Protein AF-0000000068126948 (afdb_homodimer)

pLDDT: mean 76.04, std 23.26, range [26.02, 97.25]

Foldseek 3Di:
DQDPVPPPPDPLFAKKWWWWFDDDVHNDTDTQWMKGFADPVDRNDQKGFKMFIDGDPPPPPPPPPPPPPPPPPPPCPPDPPPCPVCPVQQQWKKKFWFPAADPVDDPVVRHGDDMDTDDPPDRDIGGDPDMDGNDDDDPDDFATKMFIDGSRHTGTITGMDRRD/DQDPVPPPPDPLFAKKWWWWFDDDVPNDTDTQWMKGFADPVDRNDQKGFKMFIDGDPPPPPPPPPPPPPPPPPPPCPPDPPPPPVCPVQQQWKKKFWFPAADPVDDPVVRHGDDMDTDDPPDRDIGGDPDMDGNDDDDPDDFATKMFIDGSRHTGTITGMDRRD

Sequence (328 aa):
MCGPETPSSTPRIGARVDFFSSPSSSRDRHLLGNLLFLNPSTPNSQEATHFSFISPSTSPSTSTTPSTLFGRASMVGGGDSRDASNSELDDRVIVFIHQIGDMTKSVRECGLLTQFTLNEKACQMCALNENLSISVGQDGIIGRRVSMMRGGVVLGDGIVGYNCMCGPETPSSTPRIGARVDFFSSPSSSRDRHLLGNLLFLNPSTPNSQEATHFSFISPSTSPSTSTTPSTLFGRASMVGGGDSRDASNSELDDRVIVFIHQIGDMTKSVRECGLLTQFTLNEKACQMCALNENLSISVGQDGIIGRRVSMMRGGVVLGDGIVGYNC

Secondary structure (DSSP, 8-state):
---TTS-TTS---SEEEEEEE---SSS---EEEEEEEE-SS-TT-SEEEEEEEE--------------------------------------EEEEE-S---TTS-GGGG--SEEEEE-TT--S-EEEEEEEE-S--SSB-S--EEEEEETTEEEEEEE-EE--/---TTS-TTS---SEEEEEEE---SSS---EEEEEEEE-SSSTT-SEEEEEEEE--------------------------------------EEEEE-S---TTS-GGGG--SEEEEE-TT--S-EEEEEEEE-S--SSB-S--EEEEEETTEEEEEEE-EE--

Solvent-accessible surface area (backbone atoms only — not comparable to full-atom values): 18340 Å² total; per-residue (Å²): 79,60,42,76,78,55,58,88,79,55,74,61,50,38,31,29,28,55,26,28,33,48,74,50,98,47,87,68,50,46,78,61,26,34,40,37,32,27,19,90,91,45,56,86,48,53,42,22,44,30,35,34,64,46,64,58,80,61,70,78,70,74,74,73,67,80,73,76,75,72,76,74,76,74,74,69,80,69,74,78,72,71,83,65,75,70,70,67,63,57,80,52,35,35,36,36,36,26,55,32,28,63,79,88,49,55,76,84,72,30,50,77,66,50,70,51,77,48,60,85,84,47,86,51,79,38,77,48,94,58,73,40,40,60,32,37,18,67,76,24,36,17,8,19,24,34,36,34,29,41,70,87,40,70,54,22,34,30,47,24,21,44,25,88,77,57,43,78,79,54,60,85,79,53,74,59,52,38,30,30,28,54,26,29,34,48,74,49,98,48,88,67,50,46,78,60,27,34,40,37,32,26,21,92,90,46,57,87,46,54,43,20,44,29,36,35,62,47,65,58,79,62,68,78,69,76,72,76,68,81,74,75,75,72,76,75,76,74,77,70,80,70,73,79,72,72,82,66,77,68,70,67,65,58,80,51,36,35,36,38,36,26,54,32,27,63,80,88,47,54,77,84,74,29,50,76,66,50,72,50,77,48,59,86,83,48,87,49,80,39,78,49,94,62,72,41,40,58,32,38,17,67,77,25,36,19,7,19,24,34,36,35,29,41,70,87,40,71,54,21,36,31,47,23,22,44,25,89

Radius of gyration: 24.98 Å; Cα contacts (8 Å, |Δi|>4): 729; chains: 2; bounding box: 42×93×64 Å

Nearest PDB structures (foldseek):
  6t5z-assembly3_C  TM=3.994E-01  e=7.231E+00  Photorhabdus laumondii subsp. laumondii TTO1
  7w65-assembly1_F  TM=3.475E-01  e=4.866E+00  Vibrio cholerae
  4xbm-assembly1_A  TM=3.242E-01  e=8.098E+00  Homo sapiens
  6t5z-assembly3_C  TM=3.992E-01  e=7.750E+00  Photorhabdus laumondii subsp. laumondii TTO1
  4xbm-assembly1_A  TM=3.242E-01  e=6.923E+00  Homo sapiens

Organism: Neurospora crassa (strain ATCC 24698 / 74-OR23-1A / CBS 708.71 / DSM 1257 / FGSC 987) (NCBI:txid367110)

Structure (mmCIF, N/CA/C/O backbone):
data_AF-0000000068126948-model_v1
#
loop_
_entity.id
_entity.type
_entity.pdbx_description
1 polymer 'Uncharacterized protein'
#
loop_
_atom_site.group_PDB
_atom_site.id
_atom_site.type_symbol
_atom_site.label_atom_id
_atom_site.label_alt_id
_atom_site.label_comp_id
_atom_site.label_asym_id
_atom_site.label_entity_id
_atom_site.label_seq_id
_atom_site.pdbx_PDB_ins_code
_atom_site.Cartn_x
_atom_site.Cartn_y
_atom_site.Cartn_z
_atom_site.occupancy
_atom_site.B_iso_or_equiv
_atom_site.auth_seq_id
_atom_site.auth_comp_id
_atom_site.auth_asym_id
_atom_site.auth_atom_id
_atom_site.pdbx_PDB_model_num
ATOM 1 N N . MET A 1 1 ? -0.119 1.943 -5.758 1 43.91 1 MET A N 1
ATOM 2 C CA . MET A 1 1 ? 0.896 2.789 -5.141 1 43.91 1 MET A CA 1
ATOM 3 C C . MET A 1 1 ? 1.943 3.221 -6.16 1 43.91 1 MET A C 1
ATOM 5 O O . MET A 1 1 ? 2.318 4.395 -6.215 1 43.91 1 MET A O 1
ATOM 9 N N . CYS A 1 2 ? 2.826 2.217 -6.516 1 52.97 2 CYS A N 1
ATOM 10 C CA . CYS A 1 2 ? 3.883 2.602 -7.445 1 52.97 2 CYS A CA 1
ATOM 11 C C . CYS A 1 2 ? 3.34 2.736 -8.859 1 52.97 2 CYS A C 1
ATOM 13 O O . CYS A 1 2 ? 2.971 1.742 -9.484 1 52.97 2 CYS A O 1
ATOM 15 N N . GLY A 1 3 ? 2.48 3.611 -8.93 1 48.5 3 GLY A N 1
ATOM 16 C CA . GLY A 1 3 ? 1.927 3.783 -10.266 1 48.5 3 GLY A CA 1
ATOM 17 C C . GLY A 1 3 ? 2.861 4.516 -11.211 1 48.5 3 GLY A C 1
ATOM 18 O O . GLY A 1 3 ? 3.83 5.141 -10.773 1 48.5 3 GLY A O 1
ATOM 19 N N . PRO A 1 4 ? 2.902 4.07 -12.344 1 47.41 4 PRO A N 1
ATOM 20 C CA . PRO A 1 4 ? 3.715 4.68 -13.406 1 47.41 4 PRO A CA 1
ATOM 21 C C . PRO A 1 4 ? 3.695 6.207 -13.359 1 47.41 4 PRO A C 1
ATOM 23 O O . PRO A 1 4 ? 4.527 6.859 -13.992 1 47.41 4 PRO A O 1
ATOM 26 N N . GLU A 1 5 ? 2.693 6.594 -12.664 1 51 5 GLU A N 1
ATOM 27 C CA . GLU A 1 5 ? 2.598 8.047 -12.75 1 51 5 GLU A CA 1
ATOM 28 C C . GLU A 1 5 ? 3.637 8.719 -11.859 1 51 5 GLU A C 1
ATOM 30 O O . GLU A 1 5 ? 3.699 9.953 -11.789 1 51 5 GLU A O 1
ATOM 35 N N . THR A 1 6 ? 4.301 7.93 -11.133 1 52.66 6 THR A N 1
ATOM 36 C CA . THR A 1 6 ? 5.336 8.57 -10.336 1 52.66 6 THR A CA 1
ATOM 37 C C . THR A 1 6 ? 6.508 9 -11.211 1 52.66 6 THR A C 1
ATOM 39 O O . THR A 1 6 ? 7.121 8.172 -11.891 1 52.66 6 THR A O 1
ATOM 42 N N . PRO A 1 7 ? 6.621 10.297 -11.312 1 51.09 7 PRO A N 1
ATOM 43 C CA . PRO A 1 7 ? 7.758 10.742 -12.117 1 51.09 7 PRO A CA 1
ATOM 44 C C . PRO A 1 7 ? 9.055 10.008 -11.781 1 51.09 7 PRO A C 1
ATOM 46 O O . PRO A 1 7 ? 9.258 9.617 -10.625 1 51.09 7 PRO A O 1
ATOM 49 N N . SER A 1 8 ? 9.742 9.516 -12.758 1 52.53 8 SER A N 1
ATOM 50 C CA . SER A 1 8 ? 11.039 8.844 -12.688 1 52.53 8 SER A CA 1
ATOM 51 C C . SER A 1 8 ? 11.984 9.562 -11.734 1 52.53 8 SER A C 1
ATOM 53 O O . SER A 1 8 ? 12.875 8.945 -11.148 1 52.53 8 SER A O 1
ATOM 55 N N . SER A 1 9 ? 11.672 10.82 -11.469 1 53.03 9 SER A N 1
ATOM 56 C CA . SER A 1 9 ? 12.656 11.594 -10.711 1 53.03 9 SER A CA 1
ATOM 57 C C . SER A 1 9 ? 12.453 11.43 -9.211 1 53.03 9 SER A C 1
ATOM 59 O O . SER A 1 9 ? 13.297 11.859 -8.414 1 53.03 9 SER A O 1
ATOM 61 N N . THR A 1 10 ? 11.391 10.875 -8.891 1 57.22 10 THR A N 1
ATOM 62 C CA . THR A 1 10 ? 11.172 10.781 -7.453 1 57.22 10 THR A CA 1
ATOM 63 C C . THR A 1 10 ? 11.938 9.594 -6.863 1 57.22 10 THR A C 1
ATOM 65 O O . THR A 1 10 ? 11.914 8.492 -7.418 1 57.22 10 THR A O 1
ATOM 68 N N . PRO A 1 11 ? 12.781 9.992 -5.863 1 63.16 11 PRO A N 1
ATOM 69 C CA . PRO A 1 11 ? 13.523 8.891 -5.246 1 63.16 11 PRO A CA 1
ATOM 70 C C . PRO A 1 11 ? 12.617 7.73 -4.824 1 63.16 11 PRO A C 1
ATOM 72 O O . PRO A 1 11 ? 11.516 7.957 -4.32 1 63.16 11 PRO A O 1
ATOM 75 N N . ARG A 1 12 ? 12.875 6.645 -5.227 1 77.69 12 ARG A N 1
ATOM 76 C CA . ARG A 1 12 ? 12.125 5.43 -4.926 1 77.69 12 ARG A CA 1
ATOM 77 C C . ARG A 1 12 ? 12.555 4.836 -3.59 1 77.69 12 ARG A C 1
ATOM 79 O O . ARG A 1 12 ? 12.891 3.65 -3.51 1 77.69 12 ARG A O 1
ATOM 86 N N . ILE A 1 13 ? 12.789 5.84 -2.535 1 85.44 13 ILE A N 1
ATOM 87 C CA . ILE A 1 13 ? 13.125 5.441 -1.174 1 85.44 13 ILE A CA 1
ATOM 88 C C . ILE A 1 13 ? 12.047 5.93 -0.209 1 85.44 13 ILE A C 1
ATOM 90 O O . ILE A 1 13 ? 11.367 6.918 -0.481 1 85.44 13 ILE A O 1
ATOM 94 N N . GLY A 1 14 ? 11.891 5.133 0.906 1 93.19 14 GLY A N 1
ATOM 95 C CA . GLY A 1 14 ? 10.93 5.551 1.92 1 93.19 14 GLY A CA 1
ATOM 96 C C . GLY A 1 14 ? 9.531 5.035 1.665 1 93.19 14 GLY A C 1
ATOM 97 O O . GLY A 1 14 ? 9.352 3.99 1.034 1 93.19 14 GLY A O 1
ATOM 98 N N . ALA A 1 15 ? 8.594 5.641 2.232 1 94.31 15 ALA A N 1
ATOM 99 C CA . ALA A 1 15 ? 7.188 5.277 2.1 1 94.31 15 ALA A CA 1
ATOM 100 C C . ALA A 1 15 ? 6.391 6.402 1.445 1 94.31 15 ALA A C 1
ATOM 102 O O . ALA A 1 15 ? 6.836 7.551 1.419 1 94.31 15 ALA A O 1
ATOM 103 N N . ARG A 1 16 ? 5.289 6.012 0.865 1 93.25 16 ARG A N 1
ATOM 104 C CA . ARG A 1 16 ? 4.469 6.969 0.129 1 93.25 16 ARG A CA 1
ATOM 105 C C . ARG A 1 16 ? 2.984 6.695 0.339 1 93.25 16 ARG A C 1
ATOM 107 O O . ARG A 1 16 ? 2.576 5.543 0.499 1 93.25 16 ARG A O 1
ATOM 114 N N . VAL A 1 17 ? 2.262 7.789 0.367 1 93.19 17 VAL A N 1
ATOM 115 C CA . VAL A 1 17 ? 0.808 7.68 0.31 1 93.19 17 VAL A CA 1
ATOM 116 C C . VAL A 1 17 ? 0.253 8.68 -0.7 1 93.19 17 VAL A C 1
ATOM 118 O O . VAL A 1 17 ? 0.676 9.844 -0.732 1 93.19 17 VAL A O 1
ATOM 121 N N . ASP A 1 18 ? -0.604 8.195 -1.584 1 91.19 18 ASP A N 1
ATOM 122 C CA . ASP A 1 18 ? -1.409 9.039 -2.457 1 91.19 18 ASP A CA 1
ATOM 123 C C . ASP A 1 18 ? -2.773 9.336 -1.836 1 91.19 18 ASP A C 1
ATOM 125 O O . ASP A 1 18 ? -3.504 8.406 -1.471 1 91.19 18 ASP A O 1
ATOM 129 N N . PHE A 1 19 ? -3.043 10.609 -1.771 1 90.94 19 PHE A N 1
ATOM 130 C CA . PHE A 1 19 ? -4.332 11.008 -1.213 1 90.94 19 PHE A CA 1
ATOM 131 C C . PHE A 1 19 ? -5.367 11.18 -2.316 1 90.94 19 PHE A C 1
ATOM 133 O O . PHE A 1 19 ? -5.137 11.898 -3.289 1 90.94 19 PHE A O 1
ATOM 140 N N . PHE A 1 20 ? -6.434 10.508 -2.014 1 89.69 20 PHE A N 1
ATOM 141 C CA . PHE A 1 20 ? -7.574 10.727 -2.896 1 89.69 20 PHE A CA 1
ATOM 142 C C . PHE A 1 20 ? -8.727 11.383 -2.143 1 89.69 20 PHE A C 1
ATOM 144 O O . PHE A 1 20 ? -8.953 11.086 -0.968 1 89.69 20 PHE A O 1
ATOM 151 N N . SER A 1 21 ? -9.422 12.219 -2.891 1 89.81 21 SER A N 1
ATOM 152 C CA . SER A 1 21 ? -10.508 12.992 -2.285 1 89.81 21 SER A CA 1
ATOM 153 C C . SER A 1 21 ? -11.602 12.078 -1.746 1 89.81 21 SER A C 1
ATOM 155 O O . SER A 1 21 ? -11.812 10.977 -2.266 1 89.81 21 SER A O 1
ATOM 157 N N . SER A 1 22 ? -12.195 12.539 -0.675 1 82.81 22 SER A N 1
ATOM 158 C CA . SER A 1 22 ? -13.367 11.836 -0.155 1 82.81 22 SER A CA 1
ATOM 159 C C . SER A 1 22 ? -14.5 11.812 -1.176 1 82.81 22 SER A C 1
ATOM 161 O O . SER A 1 22 ? -14.648 12.75 -1.961 1 82.81 22 SER A O 1
ATOM 163 N N . PRO A 1 23 ? -15.023 10.57 -1.225 1 71.12 23 PRO A N 1
ATOM 164 C CA . PRO A 1 23 ? -16.109 10.508 -2.205 1 71.12 23 PRO A CA 1
ATOM 165 C C . PRO A 1 23 ? -17.172 11.586 -1.981 1 71.12 23 PRO A C 1
ATOM 167 O O . PRO A 1 23 ? -17.516 11.891 -0.837 1 71.12 23 PRO A O 1
ATOM 170 N N . SER A 1 24 ? -17.125 12.617 -2.838 1 63.75 24 SER A N 1
ATOM 171 C CA . SER A 1 24 ? -18.25 13.555 -2.885 1 63.75 24 SER A CA 1
ATOM 172 C C . SER A 1 24 ? -19.406 13 -3.693 1 63.75 24 SER A C 1
ATOM 174 O O . SER A 1 24 ? -19.375 11.836 -4.109 1 63.75 24 SER A O 1
ATOM 176 N N . SER A 1 25 ? -20.422 13.828 -3.855 1 55.75 25 SER A N 1
ATOM 177 C CA . SER A 1 25 ? -21.578 13.477 -4.664 1 55.75 25 SER A CA 1
ATOM 178 C C . SER A 1 25 ? -21.172 12.75 -5.938 1 55.75 25 SER A C 1
ATOM 180 O O . SER A 1 25 ? -21.922 11.93 -6.469 1 55.75 25 SER A O 1
ATOM 182 N N . SER A 1 26 ? -20 13.102 -6.391 1 53 26 SER A N 1
ATOM 183 C CA . SER A 1 26 ? -19.562 12.383 -7.582 1 53 26 SER A CA 1
ATOM 184 C C . SER A 1 26 ? -18.688 11.188 -7.219 1 53 26 SER A C 1
ATOM 186 O O . SER A 1 26 ? -17.969 11.227 -6.227 1 53 26 SER A O 1
ATOM 188 N N . ARG A 1 27 ? -19 10.117 -7.695 1 59.53 27 ARG A N 1
ATOM 189 C CA . ARG A 1 27 ? -18.438 8.797 -7.461 1 59.53 27 ARG A CA 1
ATOM 190 C C . ARG A 1 27 ? -16.938 8.797 -7.738 1 59.53 27 ARG A C 1
ATOM 192 O O . ARG A 1 27 ? -16.219 7.863 -7.352 1 59.53 27 ARG A O 1
ATOM 199 N N . ASP A 1 28 ? -16.469 10.062 -8.258 1 72.12 28 ASP A N 1
ATOM 200 C CA . ASP A 1 28 ? -15.102 9.969 -8.75 1 72.12 28 ASP A CA 1
ATOM 201 C C . ASP A 1 28 ? -14.117 10.609 -7.77 1 72.12 28 ASP A C 1
ATOM 203 O O . ASP A 1 28 ? -14.258 11.789 -7.426 1 72.12 28 ASP A O 1
ATOM 207 N N . ARG A 1 29 ? -13.258 9.836 -7.199 1 80.38 29 ARG A N 1
ATOM 208 C CA . ARG A 1 29 ? -12.172 10.336 -6.363 1 80.38 29 ARG A CA 1
ATOM 209 C C . ARG A 1 29 ? -11.016 10.852 -7.215 1 80.38 29 ARG A C 1
ATOM 211 O O . ARG A 1 29 ? -10.719 10.297 -8.273 1 80.38 29 ARG A O 1
ATOM 218 N N . HIS A 1 30 ? -10.555 12.039 -6.855 1 84.06 30 HIS A N 1
ATOM 219 C CA . HIS A 1 30 ? -9.398 12.562 -7.57 1 84.06 30 HIS A CA 1
ATOM 220 C C . HIS A 1 30 ? -8.188 12.672 -6.656 1 84.06 30 HIS A C 1
ATOM 222 O O . HIS A 1 30 ? -8.328 12.727 -5.434 1 84.06 30 HIS A O 1
ATOM 228 N N . LEU A 1 31 ? -6.996 12.656 -7.281 1 87.69 31 LEU A N 1
ATOM 229 C CA . LEU A 1 31 ? -5.738 12.742 -6.551 1 87.69 31 LEU A CA 1
ATOM 230 C C . LEU A 1 31 ? -5.551 14.141 -5.961 1 87.69 31 LEU A C 1
ATOM 232 O O . LEU A 1 31 ? -5.637 15.141 -6.68 1 87.69 31 LEU A O 1
ATOM 236 N N . LEU A 1 32 ? -5.266 14.188 -4.699 1 88.81 32 LEU A N 1
ATOM 237 C CA . LEU A 1 32 ? -5.055 15.461 -4.008 1 88.81 32 LEU A CA 1
ATOM 238 C C . LEU A 1 32 ? -3.566 15.766 -3.875 1 88.81 32 LEU A C 1
ATOM 240 O O . LEU A 1 32 ? -3.178 16.922 -3.738 1 88.81 32 LEU A O 1
ATOM 244 N N . GLY A 1 33 ? -2.748 14.773 -3.879 1 88.69 33 GLY A N 1
ATOM 245 C CA . GLY A 1 33 ? -1.31 14.852 -3.682 1 88.69 33 GLY A CA 1
ATOM 246 C C . GLY A 1 33 ? -0.732 13.609 -3.027 1 88.69 33 GLY A C 1
ATOM 247 O O . GLY A 1 33 ? -1.439 12.617 -2.828 1 88.69 33 GLY A O 1
ATOM 248 N N . ASN A 1 34 ? 0.53 13.719 -2.836 1 90 34 ASN A N 1
ATOM 249 C CA . ASN A 1 34 ? 1.153 12.57 -2.184 1 90 34 ASN A CA 1
ATOM 250 C C . ASN A 1 34 ? 2.088 13.008 -1.058 1 90 34 ASN A C 1
ATOM 252 O O . ASN A 1 34 ? 2.619 14.117 -1.083 1 90 34 ASN A O 1
ATOM 256 N N . LEU A 1 35 ? 2.166 12.195 -0.126 1 92.12 35 LEU A N 1
ATOM 257 C CA . LEU A 1 35 ? 3.078 12.367 0.999 1 92.12 35 LEU A CA 1
ATOM 258 C C . LEU A 1 35 ? 4.203 11.336 0.949 1 92.12 35 LEU A C 1
ATOM 260 O O . LEU A 1 35 ? 3.951 10.148 0.772 1 92.12 35 LEU A O 1
ATOM 264 N N . LEU A 1 36 ? 5.395 11.844 1.069 1 92.94 36 LEU A N 1
ATOM 265 C CA . LEU A 1 36 ? 6.566 10.984 1.144 1 92.94 36 LEU A CA 1
ATOM 266 C C . LEU A 1 36 ? 7.145 10.969 2.555 1 92.94 36 LEU A C 1
ATOM 268 O O . LEU A 1 36 ? 7.289 12.023 3.182 1 92.94 36 LEU A O 1
ATOM 272 N N . PHE A 1 37 ? 7.352 9.789 3.082 1 95 37 PHE A N 1
ATOM 273 C CA . PHE A 1 37 ? 8.07 9.594 4.336 1 95 37 PHE A CA 1
ATOM 274 C C . PHE A 1 37 ? 9.492 9.102 4.078 1 95 37 PHE A C 1
ATOM 276 O O . PHE A 1 37 ? 9.688 8.094 3.4 1 95 37 PHE A O 1
ATOM 283 N N . LEU A 1 38 ? 10.43 9.797 4.656 1 94.38 38 LEU A N 1
ATOM 284 C CA . LEU A 1 38 ? 11.812 9.469 4.328 1 94.38 38 LEU A CA 1
ATOM 285 C C . LEU A 1 38 ? 12.734 9.797 5.488 1 94.38 38 LEU A C 1
ATOM 287 O O . LEU A 1 38 ? 12.336 10.477 6.441 1 94.38 38 LEU A O 1
ATOM 291 N N . ASN A 1 39 ? 13.906 9.234 5.371 1 95.38 39 ASN A N 1
ATOM 292 C CA . ASN A 1 39 ? 15.055 9.602 6.191 1 95.38 39 ASN A CA 1
ATOM 293 C C . ASN A 1 39 ? 16.172 10.219 5.355 1 95.38 39 ASN A C 1
ATOM 295 O O . ASN A 1 39 ? 16.969 9.508 4.762 1 95.38 39 ASN A O 1
ATOM 299 N N . PRO A 1 40 ? 16.25 11.531 5.355 1 92.38 40 PRO A N 1
ATOM 300 C CA . PRO A 1 40 ? 17.219 12.18 4.461 1 92.38 40 PRO A CA 1
ATOM 301 C C . PRO A 1 40 ? 18.672 11.844 4.816 1 92.38 40 PRO A C 1
ATOM 303 O O . PRO A 1 40 ? 19.547 11.852 3.945 1 92.38 40 PRO A O 1
ATOM 306 N N . SER A 1 41 ? 18.953 11.578 6.039 1 94.5 41 SER A N 1
ATOM 307 C CA . SER A 1 41 ? 20.312 11.297 6.473 1 94.5 41 SER A CA 1
ATOM 308 C C . SER A 1 41 ? 20.719 9.867 6.125 1 94.5 41 SER A C 1
ATOM 310 O O . SER A 1 41 ? 21.891 9.594 5.852 1 94.5 41 SER A O 1
ATOM 312 N N . THR A 1 42 ? 19.797 8.914 6.16 1 93.69 42 THR A N 1
ATOM 313 C CA . THR A 1 42 ? 20.031 7.508 5.844 1 93.69 42 THR A CA 1
ATOM 314 C C . THR A 1 42 ? 18.922 6.969 4.941 1 93.69 42 THR A C 1
ATOM 316 O O . THR A 1 42 ? 18 6.289 5.41 1 93.69 42 THR A O 1
ATOM 319 N N . PRO A 1 43 ? 19.016 7.172 3.67 1 88.06 43 PRO A N 1
ATOM 320 C CA . PRO A 1 43 ? 17.922 6.902 2.732 1 88.06 43 PRO A CA 1
ATOM 321 C C . PRO A 1 43 ? 17.469 5.441 2.76 1 88.06 43 PRO A C 1
ATOM 323 O O . PRO A 1 43 ? 16.297 5.152 2.523 1 88.06 43 PRO A O 1
ATOM 326 N N . ASN A 1 44 ? 18.25 4.496 3.121 1 88 44 ASN A N 1
ATOM 327 C CA . ASN A 1 44 ? 17.891 3.082 3.094 1 88 44 ASN A CA 1
ATOM 328 C C . ASN A 1 44 ? 17.406 2.602 4.461 1 88 44 ASN A C 1
ATOM 330 O O . ASN A 1 44 ? 17.125 1.415 4.645 1 88 44 ASN A O 1
ATOM 334 N N . SER A 1 45 ? 17.266 3.561 5.328 1 91.38 45 SER A N 1
ATOM 335 C CA . SER A 1 45 ? 16.812 3.229 6.672 1 91.38 45 SER A CA 1
ATOM 336 C C . SER A 1 45 ? 15.352 2.787 6.664 1 91.38 45 SER A C 1
ATOM 338 O O . SER A 1 45 ? 14.547 3.285 5.867 1 91.38 45 SER A O 1
ATOM 340 N N . GLN A 1 46 ? 14.992 1.908 7.609 1 92.75 46 GLN A N 1
ATOM 341 C CA . GLN A 1 46 ? 13.602 1.482 7.793 1 92.75 46 GLN A CA 1
ATOM 342 C C . GLN A 1 46 ? 12.859 2.428 8.727 1 92.75 46 GLN A C 1
ATOM 344 O O . GLN A 1 46 ? 11.797 2.082 9.25 1 92.75 46 GLN A O 1
ATOM 349 N N . GLU A 1 47 ? 13.461 3.543 8.898 1 95.25 47 GLU A N 1
ATOM 350 C CA . GLU A 1 47 ? 12.836 4.574 9.719 1 95.25 47 GLU A CA 1
ATOM 351 C C . GLU A 1 47 ? 12.703 5.883 8.945 1 95.25 47 GLU A C 1
ATOM 353 O O . GLU A 1 47 ? 13.648 6.332 8.297 1 95.25 47 GLU A O 1
ATOM 358 N N . ALA A 1 48 ? 11.578 6.441 8.992 1 96.44 48 ALA A N 1
ATOM 359 C CA . ALA A 1 48 ? 11.367 7.773 8.422 1 96.44 48 ALA A CA 1
ATOM 360 C C . ALA A 1 48 ? 11.43 8.844 9.508 1 96.44 48 ALA A C 1
ATOM 362 O O . ALA A 1 48 ? 10.773 8.734 10.539 1 96.44 48 ALA A O 1
ATOM 363 N N . THR A 1 49 ? 12.172 9.883 9.281 1 97.19 49 THR A N 1
ATOM 364 C CA . THR A 1 49 ? 12.297 10.977 10.227 1 97.19 49 THR A CA 1
ATOM 365 C C . THR A 1 49 ? 11.641 12.242 9.68 1 97.19 49 THR A C 1
ATOM 367 O O . THR A 1 49 ? 11.414 13.203 10.422 1 97.19 49 THR A O 1
ATOM 370 N N . HIS A 1 50 ? 11.398 12.258 8.367 1 95.69 50 HIS A N 1
ATOM 371 C CA . HIS A 1 50 ? 10.852 13.445 7.703 1 95.69 50 HIS A CA 1
ATOM 372 C C . HIS A 1 50 ? 9.727 13.07 6.75 1 95.69 50 HIS A C 1
ATOM 374 O O . HIS A 1 50 ? 9.547 11.898 6.422 1 95.69 50 HIS A O 1
ATOM 380 N N . PHE A 1 51 ? 8.945 14.086 6.383 1 94.44 51 PHE A N 1
ATOM 381 C CA . PHE A 1 51 ? 7.938 13.93 5.336 1 94.44 51 PHE A CA 1
ATOM 382 C C . PHE A 1 51 ? 7.949 15.125 4.395 1 94.44 51 PHE A C 1
ATOM 384 O O . PHE A 1 51 ? 8.461 16.188 4.742 1 94.44 51 PHE A O 1
ATOM 391 N N . SER A 1 52 ? 7.5 14.891 3.16 1 91.88 52 SER A N 1
ATOM 392 C CA . SER A 1 52 ? 7.297 15.93 2.156 1 91.88 52 SER A CA 1
ATOM 393 C C . SER A 1 52 ? 5.984 15.734 1.407 1 91.88 52 SER A C 1
ATOM 395 O O . SER A 1 52 ? 5.598 14.594 1.119 1 91.88 52 SER A O 1
ATOM 397 N N . PHE A 1 53 ? 5.371 16.781 1.149 1 91.62 53 PHE A N 1
ATOM 398 C CA . PHE A 1 53 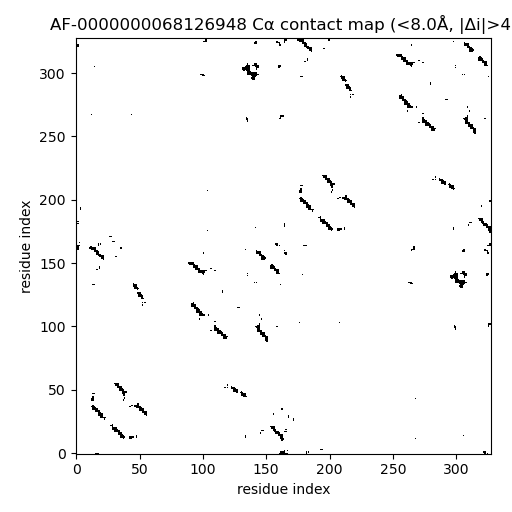? 4.113 16.75 0.409 1 91.62 53 PHE A CA 1
ATOM 399 C C . PHE A 1 53 ? 4.301 17.297 -1.001 1 91.62 53 PHE A C 1
ATOM 401 O O . PHE A 1 53 ? 4.918 18.344 -1.188 1 91.62 53 PHE A O 1
ATOM 408 N N . ILE A 1 54 ? 3.811 16.547 -1.921 1 85.44 54 ILE A N 1
ATOM 409 C CA . ILE A 1 54 ? 3.857 16.953 -3.318 1 85.44 54 ILE A CA 1
ATOM 410 C C . ILE A 1 54 ? 2.438 17.141 -3.85 1 85.44 54 ILE A C 1
ATOM 412 O O . ILE A 1 54 ? 1.682 16.172 -3.969 1 85.44 54 ILE A O 1
ATOM 416 N N . SER A 1 55 ? 2.064 18.375 -4.133 1 83.56 55 SER A N 1
ATOM 417 C CA . SER A 1 55 ? 0.76 18.672 -4.715 1 83.56 55 SER A CA 1
ATOM 418 C C . SER A 1 55 ? 0.72 18.312 -6.195 1 83.56 55 SER A C 1
ATOM 420 O O . SER A 1 55 ? 1.744 18.359 -6.883 1 83.56 55 SER A O 1
ATOM 422 N N . PRO A 1 56 ? -0.494 17.859 -6.578 1 76.25 56 PRO A N 1
ATOM 423 C CA . PRO A 1 56 ? -0.58 17.547 -8.008 1 76.25 56 PRO A CA 1
ATOM 424 C C . PRO A 1 56 ? -0.225 18.75 -8.883 1 76.25 56 PRO A C 1
ATOM 426 O O . PRO A 1 56 ? -0.434 19.906 -8.484 1 76.25 56 PRO A O 1
ATOM 429 N N . SER A 1 57 ? 0.856 18.625 -9.711 1 61.81 57 SER A N 1
ATOM 430 C CA . SER A 1 57 ? 1.241 19.75 -10.57 1 61.81 57 SER A CA 1
ATOM 431 C C . SER A 1 57 ? 0.017 20.469 -11.125 1 61.81 57 SER A C 1
ATOM 433 O O . SER A 1 57 ? -0.849 19.844 -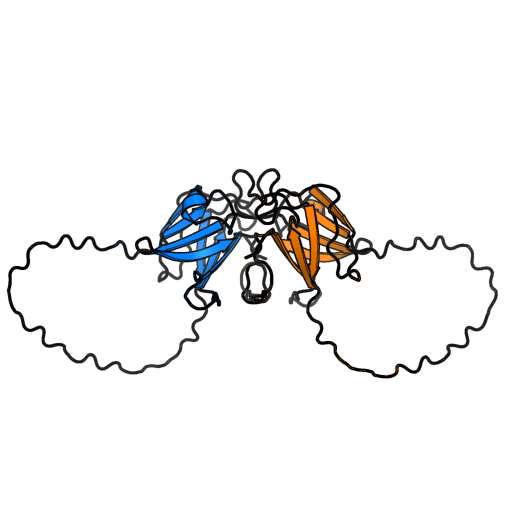11.742 1 61.81 57 SER A O 1
ATOM 435 N N . THR A 1 58 ? -0.644 21.203 -10.367 1 51 58 THR A N 1
ATOM 436 C CA . THR A 1 58 ? -1.477 22.141 -11.117 1 51 58 THR A CA 1
ATOM 437 C C . THR A 1 58 ? -0.671 22.812 -12.227 1 51 58 THR A C 1
ATOM 439 O O . THR A 1 58 ? 0.425 23.312 -11.984 1 51 58 THR A O 1
ATOM 442 N N . SER A 1 59 ? -0.756 22.328 -13.422 1 44.28 59 SER A N 1
ATOM 443 C CA . SER A 1 59 ? -0.237 23.219 -14.445 1 44.28 59 SER A CA 1
ATOM 444 C C . SER A 1 59 ? -0.35 24.672 -14.008 1 44.28 59 SER A C 1
ATOM 446 O O . SER A 1 59 ? -1.388 25.094 -13.492 1 44.28 59 SER A O 1
ATOM 448 N N . PRO A 1 60 ? 0.828 25.234 -13.766 1 42.09 60 PRO A N 1
ATOM 449 C CA . PRO A 1 60 ? 0.66 26.688 -13.594 1 42.09 60 PRO A CA 1
ATOM 450 C C . PRO A 1 60 ? -0.391 27.266 -14.539 1 42.09 60 PRO A C 1
ATOM 452 O O . PRO A 1 60 ? -0.232 27.219 -15.758 1 42.09 60 PRO A O 1
ATOM 455 N N . SER A 1 61 ? -1.601 27 -14.352 1 37.66 61 SER A N 1
ATOM 456 C CA . SER A 1 61 ? -2.395 27.891 -15.195 1 37.66 61 SER A CA 1
ATOM 457 C C . SER A 1 61 ? -1.963 29.344 -15.023 1 37.66 61 SER A C 1
ATOM 459 O O . SER A 1 61 ? -1.987 29.875 -13.914 1 37.66 61 SER A O 1
ATOM 461 N N . THR A 1 62 ? -1.038 29.734 -15.812 1 38.94 62 THR A N 1
ATOM 462 C CA . THR A 1 62 ? -0.657 31.125 -16 1 38.94 62 THR A CA 1
ATOM 463 C C . THR A 1 62 ? -1.891 32.031 -16.047 1 38.94 62 THR A C 1
ATOM 465 O O . THR A 1 62 ? -1.887 33.062 -16.719 1 38.94 62 THR A O 1
ATOM 468 N N . SER A 1 63 ? -3.043 31.531 -15.773 1 37.75 63 SER A N 1
ATOM 469 C CA . SER A 1 63 ? -3.967 32.625 -16.078 1 37.75 63 SER A CA 1
ATOM 470 C C . SER A 1 63 ? -3.775 33.812 -15.125 1 37.75 63 SER A C 1
ATOM 472 O O . SER A 1 63 ? -3.986 33.656 -13.922 1 37.75 63 SER A O 1
ATOM 474 N N . THR A 1 64 ? -2.873 34.656 -15.422 1 37.78 64 THR A N 1
ATOM 475 C CA . THR A 1 64 ? -2.686 36.031 -14.93 1 37.78 64 THR A CA 1
ATOM 476 C C . THR A 1 64 ? -4.004 36.781 -14.93 1 37.78 64 THR A C 1
ATOM 478 O O . THR A 1 64 ? -4.383 37.375 -15.945 1 37.78 64 THR A O 1
ATOM 481 N N . THR A 1 65 ? -5.156 36.219 -14.82 1 37.12 65 THR A N 1
ATOM 482 C CA . THR A 1 65 ? -6.133 37.312 -14.898 1 37.12 65 THR A CA 1
ATOM 483 C C . THR A 1 65 ? -5.961 38.281 -13.734 1 37.12 65 THR A C 1
ATOM 485 O O . THR A 1 65 ? -5.852 37.875 -12.578 1 37.12 65 THR A O 1
ATOM 488 N N . PRO A 1 66 ? -5.66 39.594 -14.031 1 34.56 66 PRO A N 1
ATOM 489 C CA . PRO A 1 66 ? -5.57 40.719 -13.086 1 34.56 66 PRO A CA 1
ATOM 490 C C . PRO A 1 66 ? -6.824 40.875 -12.227 1 34.56 66 PRO A C 1
ATOM 492 O O . PRO A 1 66 ? -7.93 41 -12.758 1 34.56 66 PRO A O 1
ATOM 495 N N . SER A 1 67 ? -7.082 40 -11.359 1 34.94 67 SER A N 1
ATOM 496 C CA . SER A 1 67 ? -8.234 40.312 -10.516 1 34.94 67 SER A CA 1
ATOM 497 C C . SER A 1 67 ? -8.125 41.719 -9.945 1 34.94 67 SER A C 1
ATOM 499 O O . SER A 1 67 ? -7.148 42.062 -9.273 1 34.94 67 SER A O 1
ATOM 501 N N . THR A 1 68 ? -8.719 42.688 -10.656 1 32.56 68 THR A N 1
ATOM 502 C CA . THR A 1 68 ? -9.031 44.031 -10.164 1 32.56 68 THR A CA 1
ATOM 503 C C . THR A 1 68 ? -9.664 43.938 -8.781 1 32.56 68 THR A C 1
ATOM 505 O O . THR A 1 68 ? -10.734 43.344 -8.609 1 32.56 68 THR A O 1
ATOM 508 N N . LEU A 1 69 ? -8.844 44 -7.82 1 30.97 69 LEU A N 1
ATOM 509 C CA . LEU A 1 69 ? -9.211 44.25 -6.438 1 30.97 69 LEU A CA 1
ATOM 510 C C . LEU A 1 69 ? -10.148 45.469 -6.352 1 30.97 69 LEU A C 1
ATOM 512 O O . LEU A 1 69 ? -9.734 46.594 -6.594 1 30.97 69 LEU A O 1
ATOM 516 N N . PHE A 1 70 ? -11.398 45.312 -6.848 1 30.39 70 PHE A N 1
ATOM 517 C CA . PHE A 1 70 ? -12.297 46.406 -6.438 1 30.39 70 PHE A CA 1
ATOM 518 C C . PHE A 1 70 ? -12.188 46.656 -4.934 1 30.39 70 PHE A C 1
ATOM 520 O O . PHE A 1 70 ? -12.078 45.688 -4.152 1 30.39 70 PHE A O 1
ATOM 527 N N . GLY A 1 71 ? -11.75 47.781 -4.629 1 29.5 71 GLY A N 1
ATOM 528 C CA . GLY A 1 71 ? -11.672 48.469 -3.357 1 29.5 71 GLY A CA 1
ATOM 529 C C . GLY A 1 71 ? -12.969 48.406 -2.562 1 29.5 71 GLY A C 1
ATOM 530 O O . GLY A 1 71 ? -13.977 49 -2.971 1 29.5 71 GLY A O 1
ATOM 531 N N . ARG A 1 72 ? -13.367 47.25 -2.076 1 26.64 72 ARG A N 1
ATOM 532 C CA . ARG A 1 72 ? -14.469 47.281 -1.12 1 26.64 72 ARG A CA 1
ATOM 533 C C . ARG A 1 72 ? -14.273 48.406 -0.096 1 26.64 72 ARG A C 1
ATOM 535 O O . ARG A 1 72 ? -13.25 48.438 0.599 1 26.64 72 ARG A O 1
ATOM 542 N N . ALA A 1 73 ? -14.883 49.531 -0.342 1 30.7 73 ALA A N 1
ATOM 543 C CA . ALA A 1 73 ? -15.172 50.562 0.637 1 30.7 73 ALA A CA 1
ATOM 544 C C . ALA A 1 73 ? -15.734 49.969 1.922 1 30.7 73 ALA A C 1
ATOM 546 O O . ALA A 1 73 ? -16.812 49.344 1.91 1 30.7 73 ALA A O 1
ATOM 547 N N . SER A 1 74 ? -14.836 49.469 2.799 1 31.83 74 SER A N 1
ATOM 548 C CA . SER A 1 74 ? -15.25 49.156 4.164 1 31.83 74 SER A CA 1
ATOM 549 C C . SER A 1 74 ? -16.031 50.281 4.785 1 31.83 74 SER A C 1
ATOM 551 O O . SER A 1 74 ? -15.516 51.406 4.918 1 31.83 74 SER A O 1
ATOM 553 N N . MET A 1 75 ? -17.281 50.438 4.48 1 28.55 75 MET A N 1
ATOM 554 C CA . MET A 1 75 ? -18.062 51.25 5.414 1 28.55 75 MET A CA 1
ATOM 555 C C . MET A 1 75 ? -17.812 50.812 6.852 1 28.55 75 MET A C 1
ATOM 557 O O . MET A 1 75 ? -17.844 49.625 7.152 1 28.55 75 MET A O 1
ATOM 561 N N . VAL A 1 76 ? -17.172 51.656 7.602 1 29.56 76 VAL A N 1
ATOM 562 C CA . VAL A 1 76 ? -16.719 51.688 8.992 1 29.56 76 VAL A CA 1
ATOM 563 C C . VAL A 1 76 ? -17.922 51.5 9.922 1 29.56 76 VAL A C 1
ATOM 565 O O . VAL A 1 76 ? -17.828 51.75 11.125 1 29.56 76 VAL A O 1
ATOM 568 N N . GLY A 1 77 ? -19.094 50.875 9.586 1 32.91 77 GLY A N 1
ATOM 569 C CA . GLY A 1 77 ? -19.969 51 10.734 1 32.91 77 GLY A CA 1
ATOM 570 C C . GLY A 1 77 ? -19.406 50.375 12 1 32.91 77 GLY A C 1
ATOM 571 O O . GLY A 1 77 ? -18.719 49.344 11.945 1 32.91 77 GLY A O 1
ATOM 572 N N . GLY A 1 78 ? -19.016 51.188 12.984 1 30.88 78 GLY A N 1
ATOM 573 C CA . GLY A 1 78 ? -18.391 51 14.289 1 30.88 78 GLY A CA 1
ATOM 574 C C . GLY A 1 78 ? -19.109 50 15.164 1 30.88 78 GLY A C 1
ATOM 575 O O . GLY A 1 78 ? -18.906 49.969 16.375 1 30.88 78 GLY A O 1
ATOM 576 N N . GLY A 1 79 ? -20.188 49.375 14.711 1 33.91 79 GLY A N 1
ATOM 577 C CA . GLY A 1 79 ? -20.766 48.75 15.906 1 33.91 79 GLY A CA 1
ATOM 578 C C . GLY A 1 79 ? -19.797 47.844 16.625 1 33.91 79 GLY A C 1
ATOM 579 O O . GLY A 1 79 ? -18.859 47.312 16.016 1 33.91 79 GLY A O 1
ATOM 580 N N . ASP A 1 80 ? -19.469 48.031 17.844 1 34.94 80 ASP A N 1
ATOM 581 C CA . ASP A 1 80 ? -18.75 47.25 18.844 1 34.94 80 ASP A CA 1
ATOM 582 C C . ASP A 1 80 ? -19.141 45.781 18.766 1 34.94 80 ASP A C 1
ATOM 584 O O . ASP A 1 80 ? -20.188 45.375 19.281 1 34.94 80 ASP A O 1
ATOM 588 N N . SER A 1 81 ? -19.297 45.188 17.578 1 35.59 81 SER A N 1
ATOM 589 C CA . SER A 1 81 ? -19.625 43.781 17.766 1 35.59 81 SER A CA 1
ATOM 590 C C . SER A 1 81 ? -18.656 43.125 18.734 1 35.59 81 SER A C 1
ATOM 592 O O . SER A 1 81 ? -17.469 43.438 18.75 1 35.59 81 SER A O 1
ATOM 594 N N . ARG A 1 82 ? -19.156 42.594 19.828 1 35.41 82 ARG A N 1
ATOM 595 C CA . ARG A 1 82 ? -18.625 41.688 20.844 1 35.41 82 ARG A CA 1
ATOM 596 C C . ARG A 1 82 ? -17.672 40.656 20.219 1 35.41 82 ARG A C 1
ATOM 598 O O . ARG A 1 82 ? -17.719 40.438 19 1 35.41 82 ARG A O 1
ATOM 605 N N . ASP A 1 83 ? -16.625 40.375 20.984 1 38.75 83 ASP A N 1
ATOM 606 C CA . ASP A 1 83 ? -15.555 39.375 20.906 1 38.75 83 ASP A CA 1
ATOM 607 C C . ASP A 1 83 ? -16.062 38.031 20.375 1 38.75 83 ASP A C 1
ATOM 609 O O . ASP A 1 83 ? -16.656 37.25 21.125 1 38.75 83 ASP A O 1
ATOM 613 N N . ALA A 1 84 ? -16.844 38.031 19.297 1 37.94 84 ALA A N 1
ATOM 614 C CA . ALA A 1 84 ? -16.984 36.656 18.828 1 37.94 84 ALA A CA 1
ATOM 615 C C . ALA A 1 84 ? -15.641 35.906 18.891 1 37.94 84 ALA A C 1
ATOM 617 O O . ALA A 1 84 ? -14.625 36.438 18.406 1 37.94 84 ALA A O 1
ATOM 618 N N . SER A 1 85 ? -15.406 35.188 19.906 1 39.69 85 SER A N 1
ATOM 619 C CA . SER A 1 85 ? -14.375 34.156 19.906 1 39.69 85 SER A CA 1
ATOM 620 C C . SER A 1 85 ? -14.148 33.625 18.5 1 39.69 85 SER A C 1
ATOM 622 O O . SER A 1 85 ? -15.031 32.969 17.922 1 39.69 85 SER A O 1
ATOM 624 N N . ASN A 1 86 ? -13.688 34.406 17.562 1 39.72 86 ASN A N 1
ATOM 625 C CA . ASN A 1 86 ? -13.102 33.812 16.375 1 39.72 86 ASN A CA 1
ATOM 626 C C . ASN A 1 86 ? -12.492 32.438 16.672 1 39.72 86 ASN A C 1
ATOM 628 O O . ASN A 1 86 ? -11.359 32.344 17.141 1 39.72 86 ASN A O 1
ATOM 632 N N . SER A 1 87 ? -13.133 31.578 17.312 1 42.69 87 SER A N 1
ATOM 633 C CA . SER A 1 87 ? -12.594 30.219 17.172 1 42.69 87 SER A CA 1
ATOM 634 C C . SER A 1 87 ? -11.914 30.047 15.812 1 42.69 87 SER A C 1
ATOM 636 O O . SER A 1 87 ? -12.586 29.891 14.789 1 42.69 87 SER A O 1
ATOM 638 N N . GLU A 1 88 ? -11.016 30.906 15.383 1 46.28 88 GLU A N 1
ATOM 639 C CA . GLU A 1 88 ? -10.156 30.625 14.242 1 46.28 88 GLU A CA 1
ATOM 640 C C . GLU A 1 88 ? -10.086 29.125 13.961 1 46.28 88 GLU A C 1
ATOM 642 O O . GLU A 1 88 ? -9.547 28.359 14.766 1 46.28 88 GLU A O 1
ATOM 647 N N . LEU A 1 89 ? -11.188 28.5 13.578 1 52.69 89 LEU A N 1
ATOM 648 C CA . LEU A 1 89 ? -11.086 27.125 13.094 1 52.69 89 LEU A CA 1
ATOM 649 C C . LEU A 1 89 ? -9.688 26.844 12.555 1 52.69 89 LEU A C 1
ATOM 651 O O . LEU A 1 89 ? -9.109 27.672 11.844 1 52.69 89 LEU A O 1
ATOM 655 N N . ASP A 1 90 ? -8.812 26.312 13.344 1 65.19 90 ASP A N 1
ATOM 656 C CA . ASP A 1 90 ? -7.492 25.828 12.945 1 65.19 90 ASP A CA 1
ATOM 657 C C . ASP A 1 90 ? -7.504 25.344 11.5 1 65.19 90 ASP A C 1
ATOM 659 O O . ASP A 1 90 ? -8.18 24.359 11.172 1 65.19 90 ASP A O 1
ATOM 663 N N . ASP A 1 91 ? -7.289 26.188 10.477 1 81.19 91 ASP A N 1
ATOM 664 C CA . ASP A 1 91 ? -7.312 25.953 9.039 1 81.19 91 ASP A CA 1
ATOM 665 C C . ASP A 1 91 ? -6.121 25.109 8.602 1 81.19 91 ASP A C 1
ATOM 667 O O . ASP A 1 91 ? -5.875 24.938 7.402 1 81.19 91 ASP A O 1
ATOM 671 N N . ARG A 1 92 ? -5.547 24.609 9.727 1 86.81 92 ARG A N 1
ATOM 672 C CA . ARG A 1 92 ? -4.387 23.781 9.383 1 86.81 92 ARG A CA 1
ATOM 673 C C . ARG A 1 92 ? -4.816 22.406 8.914 1 86.81 92 ARG A C 1
ATOM 675 O O . ARG A 1 92 ? -5.805 21.844 9.406 1 86.81 92 ARG A O 1
ATOM 682 N N . VAL A 1 93 ? -4.039 21.969 7.965 1 93.38 93 VAL A N 1
ATOM 683 C CA . VAL A 1 93 ? -4.25 20.578 7.551 1 93.38 93 VAL A CA 1
ATOM 684 C C . VAL A 1 93 ? -3.506 19.641 8.492 1 93.38 93 VAL A C 1
ATOM 686 O O . VAL A 1 93 ? -2.305 19.812 8.727 1 93.38 93 VAL A O 1
ATOM 689 N N . ILE A 1 94 ? -4.262 18.703 9.047 1 95.5 94 ILE A N 1
ATOM 690 C CA . ILE A 1 94 ? -3.664 17.688 9.914 1 95.5 94 ILE A CA 1
ATOM 691 C C . ILE A 1 94 ? -3.688 16.328 9.219 1 95.5 94 ILE A C 1
ATOM 693 O O . ILE A 1 94 ? -4.703 15.945 8.641 1 95.5 94 ILE A O 1
ATOM 697 N N . VAL A 1 95 ? -2.555 15.703 9.258 1 96.69 95 VAL A N 1
ATOM 698 C CA . VAL A 1 95 ? -2.432 14.352 8.711 1 96.69 95 VAL A CA 1
ATOM 699 C C . VAL A 1 95 ? -2.502 13.328 9.844 1 96.69 95 VAL A C 1
ATOM 701 O O . VAL A 1 95 ? -1.823 13.477 10.867 1 96.69 95 VAL A O 1
ATOM 704 N N . PHE A 1 96 ? -3.342 12.328 9.633 1 97.25 96 PHE A N 1
ATOM 705 C CA . PHE A 1 96 ? -3.506 11.25 10.602 1 97.25 96 PHE A CA 1
ATOM 706 C C . PHE A 1 96 ? -3.041 9.922 10.016 1 97.25 96 PHE A C 1
ATOM 708 O O . PHE A 1 96 ? -3.484 9.523 8.938 1 97.25 96 PHE A O 1
ATOM 715 N N . ILE A 1 97 ? -2.104 9.289 10.688 1 96.94 97 ILE A N 1
ATOM 716 C CA . ILE A 1 97 ? -1.791 7.898 10.383 1 96.94 97 ILE A CA 1
ATOM 717 C C . ILE A 1 97 ? -2.562 6.98 11.328 1 96.94 97 ILE A C 1
ATOM 719 O O . ILE A 1 97 ? -2.447 7.098 12.555 1 96.94 97 ILE A O 1
ATOM 723 N N . HIS A 1 98 ? -3.295 6.117 10.773 1 96.62 98 HIS A N 1
ATOM 724 C CA . HIS A 1 98 ? -4.234 5.336 11.57 1 96.62 98 HIS A CA 1
ATOM 725 C C . HIS A 1 98 ? -3.639 3.988 11.961 1 96.62 98 HIS A C 1
ATOM 727 O O . HIS A 1 98 ? -2.643 3.553 11.383 1 96.62 98 HIS A O 1
ATOM 733 N N . GLN A 1 99 ? -4.309 3.342 12.945 1 95.56 99 GLN A N 1
ATOM 734 C CA . GLN A 1 99 ? -3.834 2.059 13.453 1 95.56 99 GLN A CA 1
ATOM 735 C C . GLN A 1 99 ? -4.094 0.939 12.445 1 95.56 99 GLN A C 1
ATOM 737 O O . GLN A 1 99 ? -3.348 -0.042 12.398 1 95.56 99 GLN A O 1
ATOM 742 N N . ILE A 1 100 ? -5.133 1.075 11.68 1 93.75 100 ILE A N 1
ATOM 743 C CA . ILE A 1 100 ? -5.488 0.034 10.719 1 93.75 100 ILE A CA 1
ATOM 744 C C . ILE A 1 100 ? -5.562 0.629 9.312 1 93.75 100 ILE A C 1
ATOM 746 O O . ILE A 1 100 ? -5.535 1.851 9.148 1 93.75 100 ILE A O 1
ATOM 750 N N . GLY A 1 101 ? -5.613 -0.245 8.312 1 93.88 101 GLY A N 1
ATOM 751 C CA . GLY A 1 101 ? -5.699 0.174 6.922 1 93.88 101 GLY A CA 1
ATOM 752 C C . GLY A 1 101 ? -7.016 -0.201 6.27 1 93.88 101 GLY A C 1
ATOM 753 O O . GLY A 1 101 ? -7.113 -0.241 5.039 1 93.88 101 GLY A O 1
ATOM 754 N N . ASP A 1 102 ? -8.023 -0.486 7.109 1 89.25 102 ASP A N 1
ATOM 755 C CA . ASP A 1 102 ? -9.328 -0.928 6.633 1 89.25 102 ASP A CA 1
ATOM 756 C C . ASP A 1 102 ? -10.148 0.248 6.105 1 89.25 102 ASP A C 1
ATOM 758 O O . ASP A 1 102 ? -10.633 1.067 6.883 1 89.25 102 ASP A O 1
ATOM 762 N N . MET A 1 103 ? -10.383 0.276 4.812 1 88.75 103 MET A N 1
ATOM 763 C CA . MET A 1 103 ? -11.023 1.422 4.176 1 88.75 103 MET A CA 1
ATOM 764 C C . MET A 1 103 ? -12.539 1.305 4.246 1 88.75 103 MET A C 1
ATOM 766 O O . MET A 1 103 ? -13.258 2.23 3.863 1 88.75 103 MET A O 1
ATOM 770 N N . THR A 1 104 ? -12.961 0.14 4.715 1 86.56 104 THR A N 1
ATOM 771 C CA . THR A 1 104 ? -14.406 -0.01 4.855 1 86.56 104 THR A CA 1
ATOM 772 C C . THR A 1 104 ? -14.898 0.672 6.133 1 86.56 104 THR A C 1
ATOM 774 O O . THR A 1 104 ? -16.094 0.9 6.297 1 86.56 104 THR A O 1
ATOM 777 N N . LYS A 1 105 ? -14.055 1.02 6.969 1 90.75 105 LYS A N 1
ATOM 778 C CA . LYS A 1 105 ? -14.383 1.704 8.219 1 90.75 105 LYS A CA 1
ATOM 779 C C . LYS A 1 105 ? -14.266 3.217 8.062 1 90.75 105 LYS A C 1
ATOM 781 O O . LYS A 1 105 ? -13.523 3.701 7.203 1 90.75 105 LYS A O 1
ATOM 786 N N . SER A 1 106 ? -15.016 3.889 8.891 1 92.69 106 SER A N 1
ATOM 787 C CA . SER A 1 106 ? -14.82 5.332 8.938 1 92.69 106 SER A CA 1
ATOM 788 C C . SER A 1 106 ? -13.461 5.691 9.531 1 92.69 106 SER A C 1
ATOM 790 O O . SER A 1 106 ? -12.883 4.906 10.281 1 92.69 106 SER A O 1
ATOM 792 N N . VAL A 1 107 ? -12.984 6.867 9.086 1 93.5 107 VAL A N 1
ATOM 793 C CA . VAL A 1 107 ? -11.695 7.34 9.586 1 93.5 107 VAL A CA 1
ATOM 794 C C . VAL A 1 107 ? -11.695 7.32 11.109 1 93.5 107 VAL A C 1
ATOM 796 O O . VAL A 1 107 ? -10.688 6.992 11.734 1 93.5 107 VAL A O 1
ATOM 799 N N . ARG A 1 108 ? -12.773 7.637 11.75 1 93.69 108 ARG A N 1
ATOM 800 C CA . ARG A 1 108 ? -12.883 7.703 13.203 1 93.69 108 ARG A CA 1
ATOM 801 C C . ARG A 1 108 ? -12.773 6.316 13.82 1 93.69 108 ARG A C 1
ATOM 803 O O . ARG A 1 108 ? -12.391 6.176 14.984 1 93.69 108 ARG A O 1
ATOM 810 N N . GLU A 1 109 ? -13.055 5.32 13.125 1 94.75 109 GLU A N 1
ATOM 811 C CA . GLU A 1 109 ? -13.039 3.945 13.617 1 94.75 109 GLU A CA 1
ATOM 812 C C . GLU A 1 109 ? -11.672 3.295 13.391 1 94.75 109 GLU A C 1
ATOM 814 O O . GLU A 1 109 ? -11.445 2.162 13.812 1 94.75 109 GLU A O 1
ATOM 819 N N . CYS A 1 110 ? -10.773 4.012 12.758 1 95.12 110 CYS A N 1
ATOM 820 C CA . CYS A 1 110 ? -9.523 3.387 12.344 1 95.12 110 CYS A CA 1
ATOM 821 C C . CYS A 1 110 ? -8.43 3.625 13.383 1 95.12 110 CYS A C 1
ATOM 823 O O . CYS A 1 110 ? -7.312 3.135 13.227 1 95.12 110 CYS A O 1
ATOM 825 N N . GLY A 1 111 ? -8.703 4.305 14.469 1 95.44 111 GLY A N 1
ATOM 826 C CA . GLY A 1 111 ? -7.727 4.535 15.523 1 95.44 111 GLY A CA 1
ATOM 827 C C . GLY A 1 111 ? -6.625 5.496 15.109 1 95.44 111 GLY A C 1
ATOM 828 O O . GLY A 1 111 ? -6.496 5.832 13.93 1 95.44 111 GLY A O 1
ATOM 829 N N . LEU A 1 112 ? -5.91 5.938 16.094 1 96.06 112 LEU A N 1
ATOM 830 C CA . LEU A 1 112 ? -4.828 6.887 15.867 1 96.06 112 LEU A CA 1
ATOM 831 C C . LEU A 1 112 ? -3.482 6.273 16.25 1 96.06 112 LEU A C 1
ATOM 833 O O . LEU A 1 112 ? -3.295 5.816 17.375 1 96.06 112 LEU A O 1
ATOM 837 N N . LEU A 1 113 ? -2.6 6.18 15.297 1 95.56 113 LEU A N 1
ATOM 838 C CA . LEU A 1 113 ? -1.208 5.859 15.602 1 95.56 113 LEU A CA 1
ATOM 839 C C . LEU A 1 113 ? -0.419 7.121 15.93 1 95.56 113 LEU A C 1
ATOM 841 O O . LEU A 1 113 ? 0.177 7.223 17 1 95.56 113 LEU A O 1
ATOM 845 N N . THR A 1 114 ? -0.419 8.078 15.008 1 96.38 114 THR A N 1
ATOM 846 C CA . THR A 1 114 ? 0.227 9.375 15.195 1 96.38 114 THR A CA 1
ATOM 847 C C . THR A 1 114 ? -0.376 10.422 14.273 1 96.38 114 THR A C 1
ATOM 849 O O . THR A 1 114 ? -1.187 10.102 13.398 1 96.38 114 THR A O 1
ATOM 852 N N . GLN A 1 115 ? -0.103 11.672 14.523 1 96.31 115 GLN A N 1
ATOM 853 C CA . GLN A 1 115 ? -0.572 12.758 13.68 1 96.31 115 GLN A CA 1
ATOM 854 C C . GLN A 1 115 ? 0.458 13.883 13.609 1 96.31 115 GLN A C 1
ATOM 856 O O . GLN A 1 115 ? 1.328 13.992 14.469 1 96.31 115 GLN A O 1
ATOM 861 N N . PHE A 1 116 ? 0.415 14.695 12.594 1 95.25 116 PHE A N 1
ATOM 862 C CA . PHE A 1 116 ? 1.251 15.883 12.438 1 95.25 116 PHE A CA 1
ATOM 863 C C . PHE A 1 116 ? 0.577 16.906 11.539 1 95.25 116 PHE A C 1
ATOM 865 O O . PHE A 1 116 ? -0.352 16.578 10.797 1 95.25 116 PHE A O 1
ATOM 872 N N . THR A 1 117 ? 1.055 18.094 11.594 1 93.06 117 THR A N 1
ATOM 873 C CA . THR A 1 117 ? 0.492 19.188 10.812 1 93.06 117 THR A CA 1
ATOM 874 C C . THR A 1 117 ? 1.204 19.328 9.469 1 93.06 117 THR A C 1
ATOM 876 O O . THR A 1 117 ? 2.43 19.219 9.398 1 93.06 117 THR A O 1
ATOM 879 N N . LEU A 1 118 ? 0.417 19.453 8.469 1 91.5 118 LEU A N 1
ATOM 880 C CA . LEU A 1 118 ? 0.938 19.656 7.121 1 91.5 118 LEU A CA 1
ATOM 881 C C . LEU A 1 118 ? 0.812 21.109 6.707 1 91.5 118 LEU A C 1
ATOM 883 O O . LEU A 1 118 ? -0.277 21.688 6.77 1 91.5 118 LEU A O 1
ATOM 887 N N . ASN A 1 119 ? 1.913 21.703 6.387 1 82.19 119 ASN A N 1
ATOM 888 C CA . ASN A 1 119 ? 1.902 23 5.723 1 82.19 119 ASN A CA 1
ATOM 889 C C . ASN A 1 119 ? 1.957 22.859 4.203 1 82.19 119 ASN A C 1
ATOM 891 O O . ASN A 1 119 ? 3.031 22.656 3.633 1 82.19 119 ASN A O 1
ATOM 895 N N . GLU A 1 120 ? 0.852 22.828 3.586 1 72.19 120 GLU A N 1
ATOM 896 C CA . GLU A 1 120 ? 0.738 22.562 2.154 1 72.19 120 GLU A CA 1
ATOM 897 C C . GLU A 1 120 ? 1.5 23.594 1.335 1 72.19 120 GLU A C 1
ATOM 899 O O . GLU A 1 120 ? 1.875 23.328 0.189 1 72.19 120 GLU A O 1
ATOM 904 N N . LYS A 1 121 ? 1.619 24.75 1.935 1 66.5 121 LYS A N 1
ATOM 905 C CA . LYS A 1 121 ? 2.287 25.828 1.219 1 66.5 121 LYS A CA 1
ATOM 906 C C . LYS A 1 121 ? 3.805 25.688 1.312 1 66.5 121 LYS A C 1
ATOM 908 O O . LYS A 1 121 ? 4.535 26.312 0.533 1 66.5 121 LYS A O 1
ATOM 913 N N . ALA A 1 122 ? 4.164 24.891 2.25 1 61.06 122 ALA A N 1
ATOM 914 C CA . ALA A 1 122 ? 5.609 24.797 2.42 1 61.06 122 ALA A CA 1
ATOM 915 C C . ALA A 1 122 ? 6.184 23.672 1.559 1 61.06 122 ALA A C 1
ATOM 917 O O . ALA A 1 122 ? 5.641 22.562 1.527 1 61.06 122 ALA A O 1
ATOM 918 N N . CYS A 1 123 ? 6.789 23.984 0.504 1 56.41 123 CYS A N 1
ATOM 919 C CA . CYS A 1 123 ? 7.457 23.062 -0.396 1 56.41 123 CYS A CA 1
ATOM 920 C C . CYS A 1 123 ? 8.672 22.422 0.276 1 56.41 123 CYS A C 1
ATOM 922 O O . CYS A 1 123 ? 9.711 22.25 -0.357 1 56.41 123 CYS A O 1
ATOM 924 N N . GLN A 1 124 ? 8.625 22.297 1.588 1 75.06 124 GLN A N 1
ATOM 925 C CA . GLN A 1 124 ? 9.859 21.828 2.199 1 75.06 124 GLN A CA 1
ATOM 926 C C . GLN A 1 124 ? 9.656 20.484 2.896 1 75.06 124 GLN A C 1
ATOM 928 O O . GLN A 1 124 ? 8.523 20.078 3.146 1 75.06 124 GLN A O 1
ATOM 933 N N . MET A 1 125 ? 10.703 19.719 3.008 1 87.69 125 MET A N 1
ATOM 934 C CA . MET A 1 125 ? 10.82 18.547 3.879 1 87.69 125 MET A CA 1
ATOM 935 C C . MET A 1 125 ? 10.656 18.953 5.344 1 87.69 125 MET A C 1
ATOM 937 O O . MET A 1 125 ? 11.289 19.891 5.809 1 87.69 125 MET A O 1
ATOM 941 N N . CYS A 1 126 ? 9.734 18.391 6.004 1 93 126 CYS A N 1
ATOM 942 C CA . CYS A 1 126 ? 9.445 18.672 7.402 1 93 126 CYS A CA 1
ATOM 943 C C . CYS A 1 126 ? 9.797 17.5 8.297 1 93 126 CYS A C 1
ATOM 945 O O . CYS A 1 126 ? 9.648 16.344 7.887 1 93 126 CYS A O 1
ATOM 947 N N . ALA A 1 127 ? 10.242 17.812 9.5 1 93.38 127 ALA A N 1
ATOM 948 C CA . ALA A 1 127 ? 10.562 16.75 10.453 1 93.38 127 ALA A CA 1
ATOM 949 C C . ALA A 1 127 ? 9.297 16.203 11.102 1 93.38 127 ALA A C 1
ATOM 951 O O . ALA A 1 127 ? 8.367 16.953 11.398 1 93.38 127 ALA A O 1
ATOM 952 N N . LEU A 1 128 ? 9.336 14.898 11.289 1 95.88 128 LEU A N 1
ATOM 953 C CA . LEU A 1 128 ? 8.273 14.25 12.055 1 95.88 128 LEU A CA 1
ATOM 954 C C . LEU A 1 128 ? 8.516 14.406 13.555 1 95.88 128 LEU A C 1
ATOM 956 O O . LEU A 1 128 ? 9.664 14.484 13.992 1 95.88 128 LEU A O 1
ATOM 960 N N . ASN A 1 129 ? 7.434 14.469 14.32 1 92.44 129 ASN A N 1
ATOM 961 C CA . ASN A 1 129 ? 7.574 14.484 15.773 1 92.44 129 ASN A CA 1
ATOM 962 C C . ASN A 1 129 ? 8.125 13.164 16.297 1 92.44 129 ASN A C 1
ATOM 964 O O . ASN A 1 129 ? 8.852 13.141 17.297 1 92.44 129 ASN A O 1
ATOM 968 N N . GLU A 1 130 ? 7.68 12.102 15.727 1 94.56 130 GLU A N 1
ATOM 969 C CA . GLU A 1 130 ? 8.133 10.742 16.016 1 94.56 130 GLU A CA 1
ATOM 970 C C . GLU A 1 130 ? 8.484 9.992 14.742 1 94.56 130 GLU A C 1
ATOM 972 O O . GLU A 1 130 ? 7.77 10.086 13.742 1 94.56 130 GLU A O 1
ATOM 977 N N . ASN A 1 131 ? 9.602 9.25 14.914 1 96.44 131 ASN A N 1
ATOM 978 C CA . ASN A 1 131 ? 9.984 8.453 13.75 1 96.44 131 ASN A CA 1
ATOM 979 C C . ASN A 1 131 ? 8.938 7.395 13.43 1 96.44 131 ASN A C 1
ATOM 981 O O . ASN A 1 131 ? 8.25 6.895 14.328 1 96.44 131 ASN A O 1
ATOM 985 N N . LEU A 1 132 ? 8.836 7.18 12.125 1 96.19 132 LEU A N 1
ATOM 986 C CA . LEU A 1 132 ? 7.926 6.133 11.672 1 96.19 132 LEU A CA 1
ATOM 987 C C . LEU A 1 132 ? 8.703 4.926 11.156 1 96.19 132 LEU A C 1
ATOM 989 O O . LEU A 1 132 ? 9.711 5.082 10.461 1 96.19 132 LEU A O 1
ATOM 993 N N . SER A 1 133 ? 8.234 3.773 11.523 1 95.5 133 SER A N 1
ATOM 994 C CA . SER A 1 133 ? 8.844 2.547 11.023 1 95.5 133 SER A CA 1
ATOM 995 C C . SER A 1 133 ? 8.336 2.201 9.625 1 95.5 133 SER A C 1
ATOM 997 O O . SER A 1 133 ? 7.148 1.953 9.438 1 95.5 133 SER A O 1
ATOM 999 N N . ILE A 1 134 ? 9.289 2.254 8.633 1 93.62 134 ILE A N 1
ATOM 1000 C CA . ILE A 1 134 ? 8.953 1.835 7.277 1 93.62 134 ILE A CA 1
ATOM 1001 C C . ILE A 1 134 ? 9.117 0.322 7.148 1 93.62 134 ILE A C 1
ATOM 1003 O O . ILE A 1 134 ? 10.031 -0.154 6.465 1 93.62 134 ILE A O 1
ATOM 1007 N N . SER A 1 135 ? 8.32 -0.387 7.801 1 92.56 135 SER A N 1
ATOM 1008 C CA . SER A 1 135 ? 8.359 -1.845 7.855 1 92.56 135 SER A CA 1
ATOM 1009 C C . SER A 1 135 ? 6.949 -2.432 7.867 1 92.56 135 SER A C 1
ATOM 1011 O O . SER A 1 135 ? 5.965 -1.694 7.949 1 92.56 135 SER A O 1
ATOM 1013 N N . VAL A 1 136 ? 7 -3.684 7.527 1 88.88 136 VAL A N 1
ATOM 1014 C CA . VAL A 1 136 ? 5.742 -4.426 7.578 1 88.88 136 VAL A CA 1
ATOM 1015 C C . VAL A 1 136 ? 5.496 -4.93 9 1 88.88 136 VAL A C 1
ATOM 1017 O O . VAL A 1 136 ? 6.438 -5.281 9.711 1 88.88 136 VAL A O 1
ATOM 1020 N N . GLY A 1 137 ? 4.246 -4.91 9.453 1 75.25 137 GLY A N 1
ATOM 1021 C CA . GLY A 1 137 ? 3.91 -5.445 10.758 1 75.25 137 GLY A CA 1
ATOM 1022 C C . GLY A 1 137 ? 3.832 -6.961 10.781 1 75.25 137 GLY A C 1
ATOM 1023 O O . GLY A 1 137 ? 4.348 -7.629 9.883 1 75.25 137 GLY A O 1
ATOM 1024 N N . GLN A 1 138 ? 3.328 -7.562 11.781 1 79.25 138 GLN A N 1
ATOM 1025 C CA . GLN A 1 138 ? 3.195 -8.977 12.125 1 79.25 138 GLN A CA 1
ATOM 1026 C C . GLN A 1 138 ? 2.648 -9.773 10.945 1 79.25 138 GLN A C 1
ATOM 1028 O O . GLN A 1 138 ? 3.287 -9.859 9.898 1 79.25 138 GLN A O 1
ATOM 1033 N N . ASP A 1 139 ? 1.487 -10.234 10.992 1 84.69 139 ASP A N 1
ATOM 1034 C CA . ASP A 1 139 ? 0.951 -11.18 10.016 1 84.69 139 ASP A CA 1
ATOM 1035 C C . ASP A 1 139 ? 0.13 -10.461 8.945 1 84.69 139 ASP A C 1
ATOM 1037 O O . ASP A 1 139 ? -0.266 -11.062 7.949 1 84.69 139 ASP A O 1
ATOM 1041 N N . GLY A 1 140 ? -0.015 -9.266 9.031 1 90.88 140 GLY A N 1
ATOM 1042 C CA . GLY A 1 140 ? -0.809 -8.508 8.07 1 90.88 140 GLY A CA 1
ATOM 1043 C C . GLY A 1 140 ? -0.059 -8.195 6.793 1 90.88 140 GLY A C 1
ATOM 1044 O O . GLY A 1 140 ? 1.173 -8.195 6.773 1 90.88 140 GLY A O 1
ATOM 1045 N N . ILE A 1 141 ? -0.853 -7.887 5.68 1 93.44 141 ILE A N 1
ATOM 1046 C CA . ILE A 1 141 ? -0.169 -7.754 4.398 1 93.44 141 ILE A CA 1
ATOM 1047 C C . ILE A 1 141 ? -0.309 -6.324 3.885 1 93.44 141 ILE A C 1
ATOM 1049 O O . ILE A 1 141 ? 0.391 -5.922 2.953 1 93.44 141 ILE A O 1
ATOM 1053 N N . ILE A 1 142 ? -1.22 -5.5 4.48 1 93.94 142 ILE A N 1
ATOM 1054 C CA . ILE A 1 142 ? -1.457 -4.176 3.916 1 93.94 142 ILE A CA 1
ATOM 1055 C C . ILE A 1 142 ? -0.788 -3.113 4.785 1 93.94 142 ILE A C 1
ATOM 1057 O O . ILE A 1 142 ? -0.385 -3.393 5.918 1 93.94 142 ILE A O 1
ATOM 1061 N N . GLY A 1 143 ? -0.658 -1.903 4.234 1 95.12 143 GLY A N 1
ATOM 1062 C CA . GLY A 1 143 ? -0.186 -0.744 4.977 1 95.12 143 GLY A CA 1
ATOM 1063 C C . GLY A 1 143 ? -1.297 -0.008 5.703 1 95.12 143 GLY A C 1
ATOM 1064 O O . GLY A 1 143 ? -2.465 -0.387 5.605 1 95.12 143 GLY A O 1
ATOM 1065 N N . ARG A 1 144 ? -0.917 1.04 6.398 1 95.31 144 ARG A N 1
ATOM 1066 C CA . ARG A 1 144 ? -1.849 1.811 7.215 1 95.31 144 ARG A CA 1
ATOM 1067 C C . ARG A 1 144 ? -2.582 2.852 6.375 1 95.31 144 ARG A C 1
ATOM 1069 O O . ARG A 1 144 ? -2.043 3.35 5.383 1 95.31 144 ARG A O 1
ATOM 1076 N N . ARG A 1 145 ? -3.748 3.129 6.836 1 94.44 145 ARG A N 1
ATOM 1077 C CA . ARG A 1 145 ? -4.512 4.242 6.285 1 94.44 145 ARG A CA 1
ATOM 1078 C C . ARG A 1 145 ? -3.984 5.578 6.801 1 94.44 145 ARG A C 1
ATOM 1080 O O . ARG A 1 145 ? -3.635 5.699 7.977 1 94.44 145 ARG A O 1
ATOM 1087 N N . VAL A 1 146 ? -3.916 6.562 5.922 1 96.62 146 VAL A N 1
ATOM 1088 C CA . VAL A 1 146 ? -3.562 7.938 6.25 1 96.62 146 VAL A CA 1
ATOM 1089 C C . VAL A 1 146 ? -4.652 8.883 5.754 1 96.62 146 VAL A C 1
ATOM 1091 O O . VAL A 1 146 ? -5.156 8.727 4.641 1 96.62 146 VAL A O 1
ATOM 1094 N N . SER A 1 147 ? -5.02 9.812 6.582 1 96.56 147 SER A N 1
ATOM 1095 C CA . SER A 1 147 ? -6.043 10.766 6.176 1 96.56 147 SER A CA 1
ATOM 1096 C C . SER A 1 147 ? -5.586 12.203 6.418 1 96.56 147 SER A C 1
ATOM 1098 O O . SER A 1 147 ? -4.723 12.453 7.262 1 96.56 147 SER A O 1
ATOM 1100 N N . MET A 1 148 ? -6.125 13.047 5.625 1 95.25 148 MET A N 1
ATOM 1101 C CA . MET A 1 148 ? -5.949 14.492 5.766 1 95.25 148 MET A CA 1
ATOM 1102 C C . MET A 1 148 ? -7.242 15.156 6.227 1 95.25 148 MET A C 1
ATOM 1104 O O . MET A 1 148 ? -8.305 14.914 5.656 1 95.25 148 MET A O 1
ATOM 1108 N N . MET A 1 149 ? -7.055 16.047 7.246 1 95.12 149 MET A N 1
ATOM 1109 C CA . MET A 1 149 ? -8.242 16.734 7.754 1 95.12 149 MET A CA 1
ATOM 1110 C C . MET A 1 149 ? -7.973 18.234 7.926 1 95.12 149 MET A C 1
ATOM 1112 O O . MET A 1 149 ? -6.859 18.625 8.266 1 95.12 149 MET A O 1
ATOM 1116 N N . ARG A 1 150 ? -8.992 18.906 7.645 1 93.75 150 ARG A N 1
ATOM 1117 C CA . ARG A 1 150 ? -9.008 20.344 7.914 1 93.75 150 ARG A CA 1
ATOM 1118 C C . ARG A 1 150 ? -10.289 20.75 8.633 1 93.75 150 ARG A C 1
ATOM 1120 O O . ARG A 1 150 ? -11.391 20.531 8.125 1 93.75 150 ARG A O 1
ATOM 1127 N N . GLY A 1 151 ? -10.148 21.344 9.859 1 90.31 151 GLY A N 1
ATOM 1128 C CA . GLY A 1 151 ? -11.32 21.781 10.609 1 90.31 151 GLY A CA 1
ATOM 1129 C C . GLY A 1 151 ? -12.297 20.641 10.883 1 90.31 151 GLY A C 1
ATOM 1130 O O . GLY A 1 151 ? -13.508 20.828 10.766 1 90.31 151 GLY A O 1
ATOM 1131 N N . GLY A 1 152 ? -11.836 19.5 10.992 1 88.56 152 GLY A N 1
ATOM 1132 C CA . GLY A 1 152 ? -12.688 18.375 11.312 1 88.56 152 GLY A CA 1
ATOM 1133 C C . GLY A 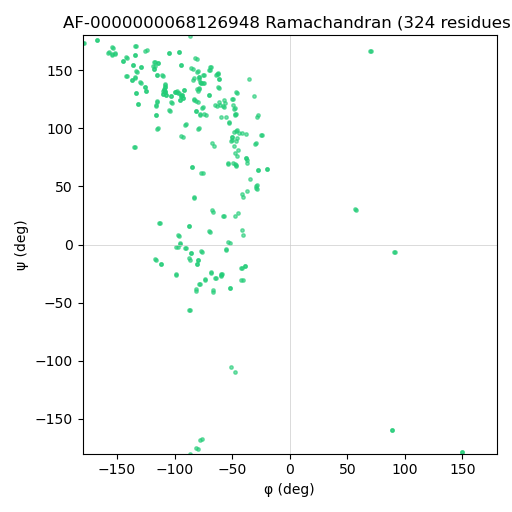1 152 ? -13.234 17.672 10.078 1 88.56 152 GLY A C 1
ATOM 1134 O O . GLY A 1 152 ? -13.914 16.656 10.188 1 88.56 152 GLY A O 1
ATOM 1135 N N . VAL A 1 153 ? -12.969 18.266 8.891 1 92.38 153 VAL A N 1
ATOM 1136 C CA . VAL A 1 153 ? -13.445 17.688 7.637 1 92.38 153 VAL A CA 1
ATOM 1137 C C . VAL A 1 153 ? -12.336 16.859 6.996 1 92.38 153 VAL A C 1
ATOM 1139 O O . VAL A 1 153 ? -11.195 17.312 6.883 1 92.38 153 VAL A O 1
ATOM 1142 N N . VAL A 1 154 ? -12.719 15.625 6.629 1 94.44 154 VAL A N 1
ATOM 1143 C CA . VAL A 1 154 ? -11.766 14.758 5.938 1 94.44 154 VAL A CA 1
ATOM 1144 C C . VAL A 1 154 ? -11.625 15.211 4.484 1 94.44 154 VAL A C 1
ATOM 1146 O O . VAL A 1 154 ? -12.586 15.156 3.715 1 94.44 154 VAL A O 1
ATOM 1149 N N . LEU A 1 155 ? -10.414 15.625 4.133 1 93.38 155 LEU A N 1
ATOM 1150 C CA . LEU A 1 155 ? -10.156 16.062 2.766 1 93.38 155 LEU A CA 1
ATOM 1151 C C . LEU A 1 155 ? -9.922 14.859 1.849 1 93.38 155 LEU A C 1
ATOM 1153 O O . LEU A 1 155 ? -10.336 14.875 0.688 1 93.38 155 LEU A O 1
ATOM 1157 N N . GLY A 1 156 ? -9.266 13.914 2.352 1 93.38 156 GLY A N 1
ATOM 1158 C CA . GLY A 1 156 ? -8.906 12.719 1.595 1 93.38 156 GLY A CA 1
ATOM 1159 C C . GLY A 1 156 ? -8.125 11.711 2.412 1 93.38 156 GLY A C 1
ATOM 1160 O O . GLY A 1 156 ? -7.816 11.953 3.58 1 93.38 156 GLY A O 1
ATOM 1161 N N . ASP A 1 157 ? -7.914 10.609 1.812 1 93.75 157 ASP A N 1
ATOM 1162 C CA . ASP A 1 157 ? -7.184 9.539 2.479 1 93.75 157 ASP A CA 1
ATOM 1163 C C . ASP A 1 157 ? -6.5 8.625 1.462 1 93.75 157 ASP A C 1
ATOM 1165 O O . ASP A 1 157 ? -6.641 8.82 0.253 1 93.75 157 ASP A O 1
ATOM 1169 N N . GLY A 1 158 ? -5.648 7.758 1.937 1 93.38 158 GLY A N 1
ATOM 1170 C CA . GLY A 1 158 ? -4.926 6.746 1.181 1 93.38 158 GLY A CA 1
ATOM 1171 C C . GLY A 1 158 ? -4.254 5.711 2.061 1 93.38 158 GLY A C 1
ATOM 1172 O O . GLY A 1 158 ? -4.406 5.734 3.283 1 93.38 158 GLY A O 1
ATOM 1173 N N . ILE A 1 159 ? -3.66 4.723 1.464 1 93.88 159 ILE A N 1
ATOM 1174 C CA . ILE A 1 159 ? -2.918 3.668 2.146 1 93.88 159 ILE A CA 1
ATOM 1175 C C . ILE A 1 159 ? -1.422 3.848 1.897 1 93.88 159 ILE A C 1
ATOM 1177 O O . ILE A 1 159 ? -1.002 4.125 0.771 1 93.88 159 ILE A O 1
ATOM 1181 N N . VAL A 1 160 ? -0.631 3.699 2.977 1 94.81 160 VAL A N 1
ATOM 1182 C CA . VAL A 1 160 ? 0.813 3.865 2.844 1 94.81 160 VAL A CA 1
ATOM 1183 C C . VAL A 1 160 ? 1.426 2.604 2.242 1 94.81 160 VAL A C 1
ATOM 1185 O O . VAL A 1 160 ? 1.072 1.487 2.631 1 94.81 160 VAL A O 1
ATOM 1188 N N . GLY A 1 161 ? 2.281 2.758 1.289 1 93.31 161 GLY A N 1
ATOM 1189 C CA . GLY A 1 161 ? 3.141 1.721 0.74 1 93.31 161 GLY A CA 1
ATOM 1190 C C . GLY A 1 161 ? 4.582 2.16 0.584 1 93.31 161 GLY A C 1
ATOM 1191 O O . GLY A 1 161 ? 4.922 3.312 0.867 1 93.31 161 GLY A O 1
ATOM 1192 N N . TYR A 1 162 ? 5.398 1.204 0.275 1 92.25 162 TYR A N 1
ATOM 1193 C CA . TYR A 1 162 ? 6.766 1.577 -0.059 1 92.25 162 TYR A CA 1
ATOM 1194 C C . TYR A 1 162 ? 6.801 2.477 -1.289 1 92.25 162 TYR A C 1
ATOM 1196 O O . TYR A 1 162 ? 6.043 2.271 -2.238 1 92.25 162 TYR A O 1
ATOM 1204 N N . ASN A 1 163 ? 7.707 3.432 -1.25 1 88.38 163 ASN A N 1
ATOM 1205 C CA . ASN A 1 163 ? 7.852 4.332 -2.387 1 88.38 163 ASN A CA 1
ATOM 1206 C C . ASN A 1 163 ? 8.656 3.689 -3.514 1 88.38 163 ASN A C 1
ATOM 1208 O O . ASN A 1 163 ? 9.883 3.607 -3.438 1 88.38 163 ASN A O 1
ATOM 1212 N N . CYS A 1 164 ? 7.867 3.141 -4.598 1 73.56 164 CYS A N 1
ATOM 1213 C CA . CYS A 1 164 ? 8.562 2.424 -5.656 1 73.56 164 CYS A CA 1
ATOM 1214 C C . CYS A 1 164 ? 8.25 3.029 -7.02 1 73.56 164 CYS A C 1
ATOM 1216 O O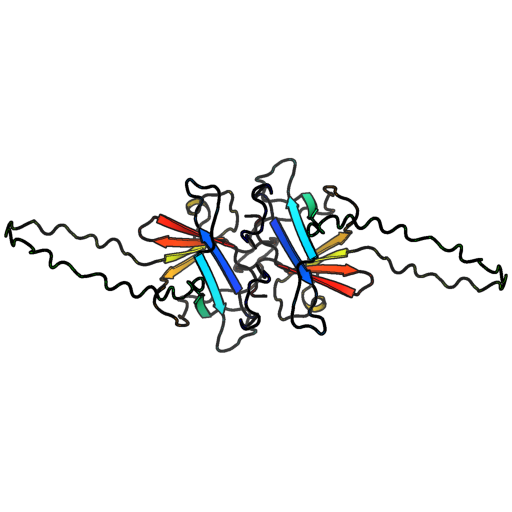 . CYS A 1 164 ? 7.23 3.697 -7.188 1 73.56 164 CYS A O 1
ATOM 1218 N N . MET B 1 1 ? -1.583 3.049 -4.816 1 43.56 1 MET B N 1
ATOM 1219 C CA . MET B 1 1 ? -2.43 1.858 -4.848 1 43.56 1 MET B CA 1
ATOM 1220 C C . MET B 1 1 ? -3.785 2.172 -5.469 1 43.56 1 MET B C 1
ATOM 1222 O O . MET B 1 1 ? -4.309 1.383 -6.262 1 43.56 1 MET B O 1
ATOM 1226 N N . CYS B 1 2 ? -4.57 2.979 -4.676 1 53.06 2 CYS B N 1
ATOM 1227 C CA . CYS B 1 2 ? -5.902 3.264 -5.199 1 53.06 2 CYS B CA 1
ATOM 1228 C C . CYS B 1 2 ? -5.84 4.312 -6.305 1 53.06 2 CYS B C 1
ATOM 1230 O O . CYS B 1 2 ? -5.555 5.48 -6.043 1 53.06 2 CYS B O 1
ATOM 1232 N N . GLY B 1 3 ? -5.176 3.93 -7.246 1 48.16 3 GLY B N 1
ATOM 1233 C CA . GLY B 1 3 ? -5.082 4.898 -8.328 1 48.16 3 GLY B CA 1
ATOM 1234 C C . GLY B 1 3 ? -6.355 5.004 -9.148 1 48.16 3 GLY B C 1
ATOM 1235 O O . GLY B 1 3 ? -7.23 4.145 -9.055 1 48.16 3 GLY B O 1
ATOM 1236 N N . PRO B 1 4 ? -6.672 6.145 -9.469 1 47.09 4 PRO B N 1
ATOM 1237 C CA . PRO B 1 4 ? -7.852 6.445 -10.289 1 47.09 4 PRO B CA 1
ATOM 1238 C C . PRO B 1 4 ? -8.078 5.426 -11.398 1 47.09 4 PRO B C 1
ATOM 1240 O O . PRO B 1 4 ? -9.156 5.387 -11.992 1 47.09 4 PRO B O 1
ATOM 1243 N N . GLU B 1 5 ? -7 4.773 -11.609 1 50.88 5 GLU B N 1
ATOM 1244 C CA . GLU B 1 5 ? -7.184 3.908 -12.766 1 50.88 5 GLU B CA 1
ATOM 1245 C C . GLU B 1 5 ? -8.023 2.682 -12.414 1 50.88 5 GLU B C 1
ATOM 1247 O O . GLU B 1 5 ? -8.281 1.832 -13.273 1 50.88 5 GLU B O 1
ATOM 1252 N N . THR B 1 6 ? -8.289 2.572 -11.195 1 52.31 6 THR B N 1
ATOM 1253 C CA . THR B 1 6 ? -9.133 1.424 -10.883 1 52.31 6 THR B CA 1
ATOM 1254 C C . THR B 1 6 ? -10.57 1.676 -11.305 1 52.31 6 THR B C 1
ATOM 1256 O O . THR B 1 6 ? -11.203 2.637 -10.859 1 52.31 6 THR B O 1
ATOM 1259 N N . PRO B 1 7 ? -10.953 0.919 -12.297 1 50.97 7 PRO B N 1
ATOM 1260 C CA . PRO B 1 7 ? -12.344 1.103 -12.711 1 50.97 7 PRO B CA 1
ATOM 1261 C C . PRO B 1 7 ? -13.312 1.131 -11.531 1 50.97 7 PRO B C 1
ATOM 1263 O O . PRO B 1 7 ? -13.078 0.463 -10.523 1 50.97 7 PRO B O 1
ATOM 1266 N N . SER B 1 8 ? -14.172 2.094 -11.477 1 52.56 8 SER B N 1
ATOM 1267 C CA . SER B 1 8 ? -15.242 2.281 -10.508 1 52.56 8 SER B CA 1
ATOM 1268 C C . SER B 1 8 ? -15.953 0.965 -10.203 1 52.56 8 SER B C 1
ATOM 1270 O O . SER B 1 8 ? -16.5 0.784 -9.109 1 52.56 8 SER B O 1
ATOM 1272 N N . SER B 1 9 ? -15.805 0.021 -11.102 1 52.91 9 SER B N 1
ATOM 1273 C CA . SER B 1 9 ? -16.609 -1.188 -10.953 1 52.91 9 SER B CA 1
ATOM 1274 C C . SER B 1 9 ? -15.922 -2.197 -10.039 1 52.91 9 SER B C 1
ATOM 1276 O O . SER B 1 9 ? -16.531 -3.195 -9.641 1 52.91 9 SER B O 1
ATOM 1278 N N . THR B 1 10 ? -14.734 -1.95 -9.812 1 56.75 10 THR B N 1
ATOM 1279 C CA . THR B 1 10 ? -14.055 -2.955 -9 1 56.75 10 THR B CA 1
ATOM 1280 C C . THR B 1 10 ? -14.383 -2.768 -7.523 1 56.75 10 THR B C 1
ATOM 1282 O O . THR B 1 10 ? -14.352 -1.646 -7.012 1 56.75 10 THR B O 1
ATOM 1285 N N . PRO B 1 11 ? -14.938 -3.887 -6.977 1 62.38 11 PRO B N 1
ATOM 1286 C CA . PRO B 1 11 ? -15.25 -3.77 -5.551 1 62.38 11 PRO B CA 1
ATOM 1287 C C . PRO B 1 11 ? -14.078 -3.227 -4.734 1 62.38 11 PRO B C 1
ATOM 1289 O O . PRO B 1 11 ? -12.922 -3.598 -4.977 1 62.38 11 PRO B O 1
ATOM 1292 N N . ARG B 1 12 ? -14.25 -2.273 -4.055 1 77.5 12 ARG B N 1
ATOM 1293 C CA . ARG B 1 12 ? -13.258 -1.616 -3.219 1 77.5 12 ARG B CA 1
ATOM 1294 C C . ARG B 1 12 ? -13.133 -2.311 -1.865 1 77.5 12 ARG B C 1
ATOM 1296 O O . ARG B 1 12 ? -13.219 -1.663 -0.82 1 77.5 12 ARG B O 1
ATOM 1303 N N . ILE B 1 13 ? -13.188 -3.787 -1.938 1 85.44 13 ILE B N 1
ATOM 1304 C CA . ILE B 1 13 ? -13.008 -4.609 -0.747 1 85.44 13 ILE B CA 1
ATOM 1305 C C . ILE B 1 13 ? -11.773 -5.496 -0.911 1 85.44 13 ILE B C 1
ATOM 1307 O O . ILE B 1 13 ? -11.383 -5.82 -2.033 1 85.44 13 ILE B O 1
ATOM 1311 N N . GLY B 1 14 ? -11.148 -5.816 0.268 1 93.25 14 GLY B N 1
ATOM 1312 C CA . GLY B 1 14 ? -10 -6.707 0.226 1 93.25 14 GLY B CA 1
ATOM 1313 C C . GLY B 1 14 ? -8.688 -5.977 0.027 1 93.25 14 GLY B C 1
ATOM 1314 O O . GLY B 1 14 ? -8.555 -4.812 0.404 1 93.25 14 GLY B O 1
ATOM 1315 N N . ALA B 1 15 ? -7.727 -6.66 -0.413 1 94.31 15 ALA B N 1
ATOM 1316 C CA . ALA B 1 15 ? -6.395 -6.117 -0.662 1 94.31 15 ALA B CA 1
ATOM 1317 C C . ALA B 1 15 ? -6.027 -6.219 -2.141 1 94.31 15 ALA B C 1
ATOM 1319 O O . ALA B 1 15 ? -6.629 -6.996 -2.883 1 94.31 15 ALA B O 1
ATOM 1320 N N . ARG B 1 16 ? -5.113 -5.355 -2.51 1 93.25 16 ARG B N 1
ATOM 1321 C CA . ARG B 1 16 ? -4.727 -5.281 -3.916 1 93.25 16 ARG B CA 1
ATOM 1322 C C . ARG B 1 16 ? -3.227 -5.043 -4.059 1 93.25 16 ARG B C 1
ATOM 1324 O O . ARG B 1 16 ? -2.617 -4.371 -3.223 1 93.25 16 ARG B O 1
ATOM 1331 N N . VAL B 1 17 ? -2.715 -5.656 -5.102 1 93.25 17 VAL B N 1
ATOM 1332 C CA . VAL B 1 17 ? -1.353 -5.324 -5.512 1 93.25 17 VAL B CA 1
ATOM 1333 C C . VAL B 1 17 ? -1.302 -5.113 -7.023 1 93.25 17 VAL B C 1
ATOM 1335 O O . VAL B 1 17 ? -1.886 -5.891 -7.781 1 93.25 17 VAL B O 1
ATOM 1338 N N . ASP B 1 18 ? -0.706 -4.008 -7.43 1 91.25 18 ASP B N 1
ATOM 1339 C CA . ASP B 1 18 ? -0.352 -3.766 -8.82 1 91.25 18 ASP B CA 1
ATOM 1340 C C . ASP B 1 18 ? 1.078 -4.215 -9.117 1 91.25 18 ASP B C 1
ATOM 1342 O O . ASP B 1 18 ? 2.018 -3.783 -8.445 1 91.25 18 ASP B O 1
ATOM 1346 N N . PHE B 1 19 ? 1.161 -5.039 -10.133 1 91.06 19 PHE B N 1
ATOM 1347 C CA . PHE B 1 19 ? 2.484 -5.52 -10.516 1 91.06 19 PHE B CA 1
ATOM 1348 C C . PHE B 1 19 ? 3.084 -4.645 -11.609 1 91.06 19 PHE B C 1
ATOM 1350 O O . PHE B 1 19 ? 2.449 -4.402 -12.641 1 91.06 19 PHE B O 1
ATOM 1357 N N . PHE B 1 20 ? 4.273 -4.277 -11.266 1 89.88 20 PHE B N 1
ATOM 1358 C CA . PHE B 1 20 ? 5.031 -3.578 -12.297 1 89.88 20 PHE B CA 1
ATOM 1359 C C . PHE B 1 20 ? 6.25 -4.391 -12.719 1 89.88 20 PHE B C 1
ATOM 1361 O O . PHE B 1 20 ? 6.875 -5.059 -11.891 1 89.88 20 PHE B O 1
ATOM 1368 N N . SER B 1 21 ? 6.547 -4.25 -14 1 89.88 21 SER B N 1
ATOM 1369 C CA . SER B 1 21 ? 7.637 -5.035 -14.57 1 89.88 21 SER B CA 1
ATOM 1370 C C . SER B 1 21 ? 8.969 -4.691 -13.914 1 89.88 21 SER B C 1
ATOM 1372 O O . SER B 1 21 ? 9.172 -3.566 -13.461 1 89.88 21 SER B O 1
ATOM 1374 N N . SER B 1 22 ? 9.797 -5.719 -13.844 1 83.06 22 SER B N 1
ATOM 1375 C CA . SER B 1 22 ? 11.156 -5.48 -13.367 1 83.06 22 SER B CA 1
ATOM 1376 C C . SER B 1 22 ? 11.906 -4.52 -14.289 1 83.06 22 SER B C 1
ATOM 1378 O O . SER B 1 22 ? 11.664 -4.496 -15.492 1 83.06 22 SER B O 1
ATOM 1380 N N . PRO B 1 23 ? 12.562 -3.621 -13.531 1 71.31 23 PRO B N 1
ATOM 1381 C CA . PRO B 1 23 ? 13.281 -2.674 -14.383 1 71.31 23 PRO B CA 1
ATOM 1382 C C . PRO B 1 23 ? 14.188 -3.367 -15.398 1 71.31 23 PRO B C 1
ATOM 1384 O O . PRO B 1 23 ? 14.828 -4.371 -15.078 1 71.31 23 PRO B O 1
ATOM 1387 N N . SER B 1 24 ? 13.75 -3.363 -16.656 1 63.69 24 SER B N 1
ATOM 1388 C CA . SER B 1 24 ? 14.641 -3.764 -17.734 1 63.69 24 SER B CA 1
ATOM 1389 C C . SER B 1 24 ? 15.555 -2.617 -18.156 1 63.69 24 SER B C 1
ATOM 1391 O O . SER B 1 24 ? 15.57 -1.563 -17.516 1 63.69 24 SER B O 1
ATOM 1393 N N . SER B 1 25 ? 16.328 -2.883 -19.219 1 56.03 25 SER B N 1
ATOM 1394 C CA . SER B 1 25 ? 17.219 -1.875 -19.781 1 56.03 25 SER B CA 1
ATOM 1395 C C . SER B 1 25 ? 16.531 -0.511 -19.844 1 56.03 25 SER B C 1
ATOM 1397 O O . SER B 1 25 ? 17.203 0.524 -19.766 1 56.03 25 SER B O 1
ATOM 1399 N N . SER B 1 26 ? 15.242 -0.559 -20.016 1 53.03 26 SER B N 1
ATOM 1400 C CA . SER B 1 26 ? 14.562 0.733 -20.016 1 53.03 26 SER B CA 1
ATOM 1401 C C . SER B 1 26 ? 14.031 1.077 -18.625 1 53.03 26 SER B C 1
ATOM 1403 O O . SER B 1 26 ? 13.633 0.188 -17.875 1 53.03 26 SER B O 1
ATOM 1405 N N . ARG B 1 27 ? 14.344 2.156 -18.188 1 59.69 27 ARG B N 1
ATOM 1406 C CA . ARG B 1 27 ? 14.078 2.723 -16.875 1 59.69 27 ARG B CA 1
ATOM 1407 C C . ARG B 1 27 ? 12.586 2.705 -16.562 1 59.69 27 ARG B C 1
ATOM 1409 O O . ARG B 1 27 ? 12.188 2.895 -15.406 1 59.69 27 ARG B O 1
ATOM 1416 N N . ASP B 1 28 ? 11.805 2.217 -17.672 1 72.88 28 ASP B N 1
ATOM 1417 C CA . ASP B 1 28 ? 10.383 2.443 -17.453 1 72.88 28 ASP B CA 1
ATOM 1418 C C . ASP B 1 28 ? 9.672 1.146 -17.078 1 72.88 28 ASP B C 1
ATOM 1420 O O . ASP B 1 28 ? 9.734 0.156 -17.812 1 72.88 28 ASP B O 1
ATOM 1424 N N . ARG B 1 29 ? 9.141 1.085 -15.891 1 80.69 29 ARG B N 1
ATOM 1425 C CA . ARG B 1 29 ? 8.305 -0.029 -15.453 1 80.69 29 ARG B CA 1
ATOM 1426 C C . ARG B 1 29 ? 6.883 0.112 -15.977 1 80.69 29 ARG B C 1
ATOM 1428 O O . ARG B 1 29 ? 6.359 1.224 -16.078 1 80.69 29 ARG B O 1
ATOM 1435 N N . HIS B 1 30 ? 6.395 -0.984 -16.5 1 84.12 30 HIS B N 1
ATOM 1436 C CA . HIS B 1 30 ? 5.008 -0.956 -16.953 1 84.12 30 HIS B CA 1
ATOM 1437 C C . HIS B 1 30 ? 4.141 -1.894 -16.125 1 84.12 30 HIS B C 1
ATOM 1439 O O . HIS B 1 30 ? 4.648 -2.832 -15.508 1 84.12 30 HIS B O 1
ATOM 1445 N N . LEU B 1 31 ? 2.824 -1.593 -16.109 1 87.75 31 LEU B N 1
ATOM 1446 C CA . LEU B 1 31 ? 1.861 -2.391 -15.359 1 87.75 31 LEU B CA 1
ATOM 1447 C C . LEU B 1 31 ? 1.659 -3.754 -16 1 87.75 31 LEU B C 1
ATOM 1449 O O . LEU B 1 31 ? 1.36 -3.838 -17.203 1 87.75 31 LEU B O 1
ATOM 1453 N N . LEU B 1 32 ? 1.772 -4.781 -15.227 1 88.88 32 LEU B N 1
ATOM 1454 C CA . LEU B 1 32 ? 1.6 -6.145 -15.719 1 88.88 32 LEU B CA 1
ATOM 1455 C C . LEU B 1 32 ? 0.2 -6.66 -15.406 1 88.88 32 LEU B C 1
ATOM 1457 O O . LEU B 1 32 ? -0.298 -7.566 -16.078 1 88.88 32 LEU B O 1
ATOM 1461 N N . GLY B 1 33 ? -0.411 -6.145 -14.391 1 88.75 33 GLY B N 1
ATOM 1462 C CA . GLY B 1 33 ? -1.709 -6.559 -13.883 1 88.75 33 GLY B CA 1
ATOM 1463 C C . GLY B 1 33 ? -1.858 -6.348 -12.383 1 88.75 33 GLY B C 1
ATOM 1464 O O . GLY B 1 33 ? 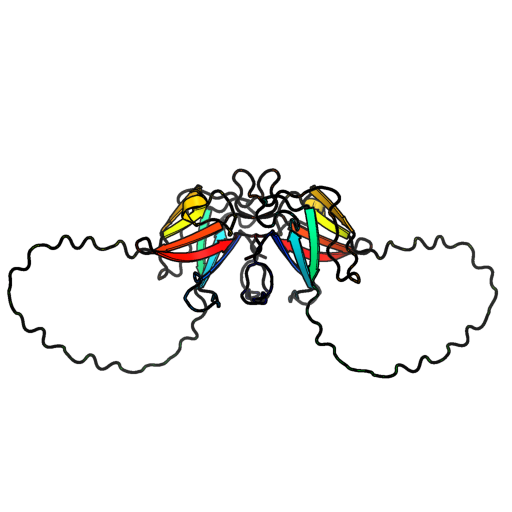-0.985 -5.758 -11.742 1 88.75 33 GLY B O 1
ATOM 1465 N N . ASN B 1 34 ? -3.014 -6.75 -11.961 1 90.12 34 ASN B N 1
ATOM 1466 C CA . ASN B 1 34 ? -3.221 -6.605 -10.523 1 90.12 34 ASN B CA 1
ATOM 1467 C C . ASN B 1 34 ? -3.805 -7.879 -9.914 1 90.12 34 ASN B C 1
ATOM 1469 O O . ASN B 1 34 ? -4.484 -8.648 -10.602 1 90.12 34 ASN B O 1
ATOM 1473 N N . LEU B 1 35 ? -3.457 -8.078 -8.742 1 92.19 35 LEU B N 1
ATOM 1474 C CA . LEU B 1 35 ? -3.982 -9.18 -7.941 1 92.19 35 LEU B CA 1
ATOM 1475 C C . LEU B 1 35 ? -4.895 -8.656 -6.836 1 92.19 35 LEU B C 1
ATOM 1477 O O . LEU B 1 35 ? -4.531 -7.723 -6.113 1 92.19 35 LEU B O 1
ATOM 1481 N N . LEU B 1 36 ? -6.051 -9.242 -6.766 1 93 36 LEU B N 1
ATOM 1482 C CA . LEU B 1 36 ? -6.996 -8.93 -5.699 1 93 36 LEU B CA 1
ATOM 1483 C C . LEU B 1 36 ? -7.086 -10.07 -4.695 1 93 36 LEU B C 1
ATOM 1485 O O . LEU B 1 36 ? -7.18 -11.242 -5.086 1 93 36 LEU B O 1
ATOM 1489 N N . PHE B 1 37 ? -6.941 -9.75 -3.43 1 95 37 PHE B N 1
ATOM 1490 C CA . PHE B 1 37 ? -7.191 -10.688 -2.338 1 95 37 PHE B CA 1
ATOM 1491 C C . PHE B 1 37 ? -8.523 -10.391 -1.665 1 95 37 PHE B C 1
ATOM 1493 O O . PHE B 1 37 ? -8.773 -9.266 -1.229 1 95 37 PHE B O 1
ATOM 1500 N N . LEU B 1 38 ? -9.32 -11.414 -1.569 1 94.25 38 LEU B N 1
ATOM 1501 C CA . LEU B 1 38 ? -10.672 -11.164 -1.068 1 94.25 38 LEU B CA 1
ATOM 1502 C C . LEU B 1 38 ? -11.227 -12.391 -0.361 1 94.25 38 LEU B C 1
ATOM 1504 O O . LEU B 1 38 ? -10.648 -13.477 -0.455 1 94.25 38 LEU B O 1
ATOM 1508 N N . ASN B 1 39 ? -12.258 -12.109 0.367 1 95.38 39 ASN B N 1
ATOM 1509 C CA . ASN B 1 39 ? -13.133 -13.141 0.927 1 95.38 39 ASN B CA 1
ATOM 1510 C C . ASN B 1 39 ? -14.539 -13.062 0.334 1 95.38 39 ASN B C 1
ATOM 1512 O O . ASN B 1 39 ? -15.367 -12.281 0.792 1 95.38 39 ASN B O 1
ATOM 1516 N N . PRO B 1 40 ? -14.812 -13.922 -0.628 1 92.31 40 PRO B N 1
ATOM 1517 C CA . PRO B 1 40 ? -16.094 -13.797 -1.319 1 92.31 40 PRO B CA 1
ATOM 1518 C C . PRO B 1 40 ? -17.297 -14.07 -0.406 1 92.31 40 PRO B C 1
ATOM 1520 O O . PRO B 1 40 ? -18.391 -13.539 -0.627 1 92.31 40 PRO B O 1
ATOM 1523 N N . SER B 1 41 ? -17.141 -14.883 0.595 1 94.5 41 SER B N 1
ATOM 1524 C CA . SER B 1 41 ? -18.234 -15.234 1.49 1 94.5 41 SER B CA 1
ATOM 1525 C C . SER B 1 41 ? -18.516 -14.117 2.498 1 94.5 41 SER B C 1
ATOM 1527 O O . SER B 1 41 ? -19.656 -13.914 2.918 1 94.5 41 SER B O 1
ATOM 1529 N N . THR B 1 42 ? -17.5 -13.398 2.934 1 93.69 42 THR B N 1
ATOM 1530 C CA . THR B 1 42 ? -17.594 -12.297 3.883 1 93.69 42 THR B CA 1
ATOM 1531 C C . THR B 1 42 ? -16.75 -11.102 3.416 1 93.69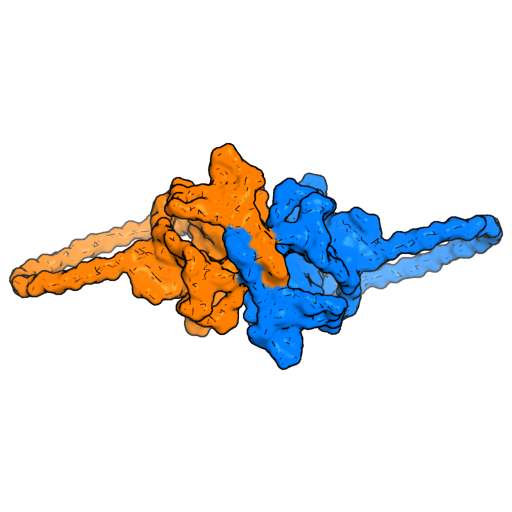 42 THR B C 1
ATOM 1533 O O . THR B 1 42 ? -15.648 -10.883 3.904 1 93.69 42 THR B O 1
ATOM 1536 N N . PRO B 1 43 ? -17.281 -10.281 2.559 1 88.19 43 PRO B N 1
ATOM 1537 C CA . PRO B 1 43 ? -16.5 -9.242 1.872 1 88.19 43 PRO B CA 1
ATOM 1538 C C . PRO B 1 43 ? -15.844 -8.258 2.838 1 88.19 43 PRO B C 1
ATOM 1540 O O . PRO B 1 43 ? -14.773 -7.73 2.547 1 88.19 43 PRO B O 1
ATOM 1543 N N . ASN B 1 44 ? -16.312 -8.031 4.012 1 88.31 44 ASN B N 1
ATOM 1544 C CA . ASN B 1 44 ? -15.758 -7.055 4.941 1 88.31 44 ASN B CA 1
ATOM 1545 C C . ASN B 1 44 ? -14.812 -7.707 5.945 1 88.31 44 ASN B C 1
ATOM 1547 O O . ASN B 1 44 ? -14.312 -7.047 6.852 1 88.31 44 ASN B O 1
ATOM 1551 N N . SER B 1 45 ? -14.555 -8.961 5.664 1 91.44 45 SER B N 1
ATOM 1552 C CA . SER B 1 45 ? -13.656 -9.695 6.547 1 91.44 45 SER B CA 1
ATOM 1553 C C . SER B 1 45 ? -12.219 -9.195 6.422 1 91.44 45 SER B C 1
ATOM 1555 O O . SER B 1 45 ? -11.789 -8.797 5.336 1 91.44 45 SER B O 1
ATOM 1557 N N . GLN B 1 46 ? -11.461 -9.297 7.52 1 92.88 46 GLN B N 1
ATOM 1558 C CA . GLN B 1 46 ? -10.047 -8.961 7.512 1 92.88 46 GLN B CA 1
ATOM 1559 C C . GLN B 1 46 ? -9.195 -10.156 7.098 1 92.88 46 GLN B C 1
ATOM 1561 O O . GLN B 1 46 ? -7.984 -10.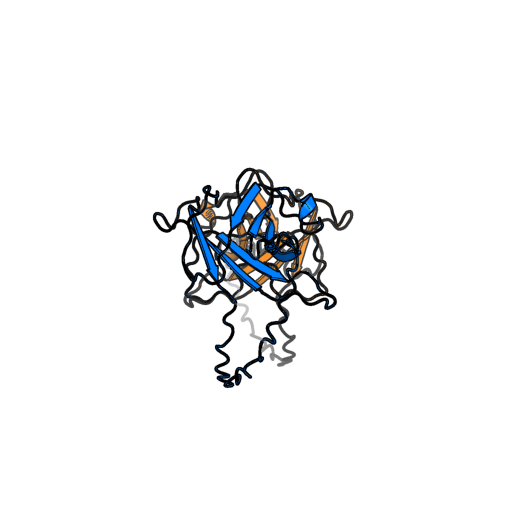18 7.336 1 92.88 46 GLN B O 1
ATOM 1566 N N . GLU B 1 47 ? -9.883 -11.086 6.543 1 95.25 47 GLU B N 1
ATOM 1567 C CA . GLU B 1 47 ? -9.195 -12.266 6.031 1 95.25 47 GLU B CA 1
ATOM 1568 C C . GLU B 1 47 ? -9.516 -12.5 4.559 1 95.25 47 GLU B C 1
ATOM 1570 O O . GLU B 1 47 ? -10.672 -12.438 4.152 1 95.25 47 GLU B O 1
ATOM 1575 N N . ALA B 1 48 ? -8.523 -12.719 3.811 1 96.44 48 ALA B N 1
ATOM 1576 C CA . ALA B 1 48 ? -8.711 -13.109 2.416 1 96.44 48 ALA B CA 1
ATOM 1577 C C . ALA B 1 48 ? -8.602 -14.625 2.25 1 96.44 48 ALA B C 1
ATOM 1579 O O . ALA B 1 48 ? -7.641 -15.234 2.725 1 96.44 48 ALA B O 1
ATOM 1580 N N . THR B 1 49 ? -9.516 -15.219 1.568 1 97.19 49 THR B N 1
ATOM 1581 C CA . THR B 1 49 ? -9.5 -16.656 1.324 1 97.19 49 THR B CA 1
ATOM 1582 C C . THR B 1 49 ? -9.25 -16.953 -0.152 1 97.19 49 THR B C 1
ATOM 1584 O O . THR B 1 49 ? -8.953 -18.094 -0.52 1 97.19 49 THR B O 1
ATOM 1587 N N . HIS B 1 50 ? -9.438 -15.938 -0.995 1 95.69 50 HIS B N 1
ATOM 1588 C CA . HIS B 1 50 ? -9.312 -16.109 -2.438 1 95.69 50 HIS B CA 1
ATOM 1589 C C . HIS B 1 50 ? -8.5 -14.984 -3.061 1 95.69 50 HIS B C 1
ATOM 1591 O O . HIS B 1 50 ? -8.266 -13.953 -2.418 1 95.69 50 HIS B O 1
ATOM 1597 N N . PHE B 1 51 ? -8.039 -15.234 -4.285 1 94.44 51 PHE B N 1
ATOM 1598 C CA . PHE B 1 51 ? -7.398 -14.195 -5.082 1 94.44 51 PHE B CA 1
ATOM 1599 C C . PHE B 1 51 ? -7.891 -14.234 -6.523 1 94.44 51 PHE B C 1
ATOM 1601 O O . PHE B 1 51 ? -8.422 -15.258 -6.973 1 94.44 51 PHE B O 1
ATOM 1608 N N . SER B 1 52 ? -7.82 -13.078 -7.199 1 91.88 52 SER B N 1
ATOM 1609 C CA . SER B 1 52 ? -8.109 -12.953 -8.625 1 91.88 52 SER B CA 1
ATOM 1610 C C . SER B 1 52 ? -7.082 -12.062 -9.32 1 91.88 52 SER B C 1
ATOM 1612 O O . SER B 1 52 ? -6.633 -11.062 -8.75 1 91.88 52 SER B O 1
ATOM 1614 N N . PHE B 1 53 ? -6.762 -12.461 -10.461 1 91.62 53 PHE B N 1
ATOM 1615 C CA . PHE B 1 53 ? -5.812 -11.688 -11.25 1 91.62 53 PHE B CA 1
ATOM 1616 C C . PHE B 1 53 ? -6.516 -11 -12.414 1 91.62 53 PHE B C 1
ATOM 1618 O O . PHE B 1 53 ? -7.316 -11.617 -13.117 1 91.62 53 PHE B O 1
ATOM 1625 N N . ILE B 1 54 ? -6.223 -9.742 -12.523 1 85.69 54 ILE B N 1
ATOM 1626 C CA . ILE B 1 54 ? -6.77 -8.953 -13.625 1 85.69 54 ILE B CA 1
ATOM 1627 C C . ILE B 1 54 ? -5.633 -8.461 -14.523 1 85.69 54 ILE B C 1
ATOM 1629 O O . ILE B 1 54 ? -4.816 -7.637 -14.102 1 85.69 54 ILE B O 1
ATOM 1633 N N . SER B 1 55 ? -5.562 -8.992 -15.742 1 83.69 55 SER B N 1
ATOM 1634 C CA . SER B 1 55 ? -4.57 -8.547 -16.719 1 83.69 55 SER B CA 1
ATOM 1635 C C . SER B 1 55 ? -4.938 -7.188 -17.297 1 83.69 55 SER B C 1
ATOM 1637 O O . SER B 1 55 ? -6.117 -6.852 -17.406 1 83.69 55 SER B O 1
ATOM 1639 N N . PRO B 1 56 ? -3.854 -6.434 -17.562 1 76.5 56 PRO B N 1
ATOM 1640 C CA . PRO B 1 56 ? -4.176 -5.145 -18.172 1 76.5 56 PRO B CA 1
ATOM 1641 C C . PRO B 1 56 ? -4.961 -5.289 -19.484 1 76.5 56 PRO B C 1
ATOM 1643 O O . PRO B 1 56 ? -4.816 -6.293 -20.188 1 76.5 56 PRO B O 1
ATOM 1646 N N . SER B 1 57 ? -6.195 -4.738 -19.516 1 61.81 57 SER B N 1
ATOM 1647 C CA . SER B 1 57 ? -6.992 -4.848 -20.734 1 61.81 57 SER B CA 1
ATOM 1648 C C . SER B 1 57 ? -6.125 -4.703 -21.984 1 61.81 57 SER B C 1
ATOM 1650 O O . SER B 1 57 ? -5.414 -3.707 -22.141 1 61.81 57 SER B O 1
ATOM 1652 N N . THR B 1 58 ? -5.379 -5.668 -22.328 1 50.97 58 THR B N 1
ATOM 1653 C CA . THR B 1 58 ? -4.973 -5.562 -23.719 1 50.97 58 THR B CA 1
ATOM 1654 C C . THR B 1 58 ? -6.176 -5.27 -24.609 1 50.97 58 THR B C 1
ATOM 1656 O O . THR B 1 58 ? -7.191 -5.961 -24.531 1 50.97 58 THR B O 1
ATOM 1659 N N . SER B 1 59 ? -6.402 -4.047 -24.938 1 44.5 59 SER B N 1
ATOM 1660 C CA . SER B 1 59 ? -7.344 -3.916 -26.047 1 44.5 59 SER B CA 1
ATOM 1661 C C . SER B 1 59 ? -7.285 -5.133 -26.969 1 44.5 59 SER B C 1
ATOM 1663 O O . SER B 1 59 ? -6.199 -5.598 -27.312 1 44.5 59 SER B O 1
ATOM 1665 N N . PRO B 1 60 ? -8.367 -5.895 -26.891 1 42.16 60 PRO B N 1
ATOM 1666 C CA . PRO B 1 60 ? -8.344 -6.895 -27.969 1 42.16 60 PRO B CA 1
ATOM 1667 C C . PRO B 1 60 ? -7.766 -6.344 -29.266 1 42.16 60 PRO B C 1
ATOM 1669 O O . PRO B 1 60 ? -8.312 -5.395 -29.828 1 42.16 60 PRO B O 1
ATOM 1672 N N . SER B 1 61 ? -6.531 -6.129 -29.344 1 37.53 61 SER B N 1
ATOM 1673 C CA . SER B 1 61 ? -6.191 -5.895 -30.734 1 37.53 61 SER B CA 1
ATOM 1674 C C . SER B 1 61 ? -6.742 -6.996 -31.641 1 37.53 61 SER B C 1
ATOM 1676 O O . SER B 1 61 ? -6.441 -8.172 -31.438 1 37.53 61 SER B O 1
ATOM 1678 N N . THR B 1 62 ? -7.918 -6.793 -32.094 1 39.53 62 THR B N 1
ATOM 1679 C CA . THR B 1 62 ? -8.523 -7.582 -33.156 1 39.53 62 THR B CA 1
ATOM 1680 C C . THR B 1 62 ? -7.512 -7.887 -34.281 1 39.53 62 THR B C 1
ATOM 1682 O O . THR B 1 62 ? -7.719 -7.52 -35.438 1 39.53 62 THR B O 1
ATOM 1685 N N . SER B 1 63 ? -6.266 -7.66 -34.062 1 38.19 63 SER B N 1
ATOM 1686 C CA . SER B 1 63 ? -5.633 -7.938 -35.344 1 38.19 63 SER B CA 1
ATOM 1687 C C . SER B 1 63 ? -5.719 -9.422 -35.688 1 38.19 63 SER B C 1
ATOM 1689 O O . SER B 1 63 ? -5.164 -10.266 -35 1 38.19 63 SER B O 1
ATOM 1691 N N . THR B 1 64 ? -6.77 -9.844 -36.312 1 38.16 64 THR B N 1
ATOM 1692 C CA . THR B 1 64 ? -7.012 -11.078 -37.062 1 38.16 64 THR B CA 1
ATOM 1693 C C . THR B 1 64 ? -5.871 -11.352 -38.031 1 38.16 64 THR B C 1
ATOM 1695 O O . THR B 1 64 ? -5.902 -10.883 -39.188 1 38.16 64 THR B O 1
ATOM 1698 N N . THR B 1 65 ? -4.676 -10.906 -37.875 1 37.44 65 THR B N 1
ATOM 1699 C CA . THR B 1 65 ? -3.938 -11.344 -39.062 1 37.44 65 THR B CA 1
ATOM 1700 C C . THR B 1 65 ? -3.846 -12.867 -39.094 1 37.44 65 THR B C 1
ATOM 1702 O O . THR B 1 65 ? -3.52 -13.5 -38.094 1 37.44 65 THR B O 1
ATOM 1705 N N . PRO B 1 66 ? -4.395 -13.508 -40.156 1 34.66 66 PRO B N 1
ATOM 1706 C CA . PRO B 1 66 ? -4.336 -14.938 -40.469 1 34.66 66 PRO B CA 1
ATOM 1707 C C . PRO B 1 66 ? -2.906 -15.477 -40.5 1 34.66 66 PRO B C 1
ATOM 1709 O O . PRO B 1 66 ? -2.07 -15 -41.281 1 34.66 66 PRO B O 1
ATOM 1712 N N . SER B 1 67 ? -2.264 -15.57 -39.406 1 35.16 67 SER B N 1
ATOM 1713 C CA . SER B 1 67 ? -0.957 -16.203 -39.531 1 35.16 67 SER B CA 1
ATOM 1714 C C . SER B 1 67 ? -1.056 -17.531 -40.281 1 35.16 67 SER B C 1
ATOM 1716 O O . SER B 1 67 ? -1.792 -18.438 -39.844 1 35.16 67 SER B O 1
ATOM 1718 N N . THR B 1 68 ? -0.864 -17.5 -41.594 1 32.34 68 THR B N 1
ATOM 1719 C CA . THR B 1 68 ? -0.583 -18.656 -42.469 1 32.34 68 THR B CA 1
ATOM 1720 C C . THR B 1 68 ? 0.489 -19.531 -41.844 1 32.34 68 THR B C 1
ATOM 1722 O O . THR B 1 68 ? 1.623 -19.094 -41.625 1 32.34 68 THR B O 1
ATOM 1725 N N . LEU B 1 69 ? 0.057 -20.453 -41.062 1 30.39 69 LEU B N 1
ATOM 1726 C CA . LEU B 1 69 ? 0.834 -21.594 -40.562 1 30.39 69 LEU B CA 1
ATOM 1727 C C . LEU B 1 69 ? 1.584 -22.25 -41.719 1 30.39 69 LEU B C 1
ATOM 1729 O O . LEU B 1 69 ? 0.969 -22.859 -42.625 1 30.39 69 LEU B O 1
ATOM 1733 N N . PHE B 1 70 ? 2.617 -21.562 -42.281 1 30.98 70 PHE B N 1
ATOM 1734 C CA . PHE B 1 70 ? 3.455 -22.391 -43.125 1 30.98 70 PHE B CA 1
ATOM 1735 C C . PHE B 1 70 ? 3.799 -23.703 -42.438 1 30.98 70 PHE B C 1
ATOM 1737 O O . PHE B 1 70 ? 4.082 -23.734 -41.25 1 30.98 70 PHE B O 1
ATOM 1744 N N . GLY B 1 71 ? 3.277 -24.719 -42.969 1 30.05 71 GLY B N 1
ATOM 1745 C CA . GLY B 1 71 ? 3.518 -26.141 -42.75 1 30.05 71 GLY B CA 1
ATOM 1746 C C . GLY B 1 71 ? 4.992 -26.5 -42.719 1 30.05 71 GLY B C 1
ATOM 1747 O O . GLY B 1 71 ? 5.684 -26.422 -43.719 1 30.05 71 GLY B O 1
ATOM 1748 N N . ARG B 1 72 ? 5.754 -26.047 -41.688 1 26.02 72 ARG B N 1
ATOM 1749 C CA . ARG B 1 72 ? 7.094 -26.609 -41.562 1 26.02 72 ARG B CA 1
ATOM 1750 C C . ARG B 1 72 ? 7.055 -28.125 -41.719 1 26.02 72 ARG B C 1
ATOM 1752 O O . ARG B 1 72 ? 6.328 -28.812 -40.969 1 26.02 72 ARG B O 1
ATOM 1759 N N . ALA B 1 73 ? 7.359 -28.609 -42.875 1 30.77 73 ALA B N 1
ATOM 1760 C CA . ALA B 1 73 ? 7.77 -29.969 -43.188 1 30.77 73 ALA B CA 1
ATOM 1761 C C . ALA B 1 73 ? 8.82 -30.469 -42.188 1 30.77 73 ALA B C 1
ATOM 1763 O O . ALA B 1 73 ? 9.922 -29.922 -42.125 1 30.77 73 ALA B O 1
ATOM 1764 N N . SER B 1 74 ? 8.383 -30.828 -40.969 1 31.81 74 SER B N 1
ATOM 1765 C CA . SER B 1 74 ? 9.289 -31.547 -40.094 1 31.81 74 SER B CA 1
ATOM 1766 C C . SER B 1 74 ? 9.953 -32.719 -40.812 1 31.81 74 SER B C 1
ATOM 1768 O O . SER B 1 74 ? 9.273 -33.594 -41.312 1 31.81 74 SER B O 1
ATOM 1770 N N . MET B 1 75 ? 11.023 -32.469 -41.5 1 28.72 75 MET B N 1
ATOM 1771 C CA . MET B 1 75 ? 11.883 -33.625 -41.812 1 28.72 75 MET B CA 1
ATOM 1772 C C . MET B 1 75 ? 12.133 -34.469 -40.562 1 28.72 75 MET B C 1
ATOM 1774 O O . MET B 1 75 ? 12.414 -33.938 -39.5 1 28.72 75 MET B O 1
ATOM 1778 N N . VAL B 1 76 ? 11.617 -35.625 -40.562 1 29.3 76 VAL B N 1
ATOM 1779 C CA . VAL B 1 76 ? 11.586 -36.75 -39.625 1 29.3 76 VAL B CA 1
ATOM 1780 C C . VAL B 1 76 ? 13.016 -37.188 -39.312 1 29.3 76 VAL B C 1
ATOM 1782 O O . VAL B 1 76 ? 13.234 -38.312 -38.812 1 29.3 76 VAL B O 1
ATOM 1785 N N . GLY B 1 77 ? 14.133 -36.406 -39.406 1 33.34 77 GLY B N 1
ATOM 1786 C CA . GLY B 1 77 ? 15.289 -37.219 -39.094 1 33.34 77 GLY B CA 1
ATOM 1787 C C . GLY B 1 77 ? 15.195 -37.906 -37.719 1 33.34 77 GLY B C 1
ATOM 1788 O O . GLY B 1 77 ? 14.68 -37.312 -36.781 1 33.34 77 GLY B O 1
ATOM 1789 N N . GLY B 1 78 ? 15.031 -39.188 -37.688 1 31.31 78 GLY B N 1
ATOM 1790 C CA . GLY B 1 78 ? 14.844 -40.188 -36.625 1 31.31 78 GLY B CA 1
ATOM 1791 C C . GLY B 1 78 ? 15.922 -40.125 -35.562 1 31.31 78 GLY B C 1
ATOM 1792 O O . GLY B 1 78 ? 16.109 -41.094 -34.812 1 31.31 78 GLY B O 1
ATOM 1793 N N . GLY B 1 79 ? 16.891 -39.188 -35.625 1 34.41 79 GLY B N 1
ATOM 1794 C CA . GLY B 1 79 ? 17.859 -39.625 -34.625 1 34.41 79 GLY B CA 1
ATOM 1795 C C . GLY B 1 79 ? 17.281 -39.781 -33.25 1 34.41 79 GLY B C 1
ATOM 1796 O O . GLY B 1 79 ? 16.219 -39.219 -32.938 1 34.41 79 GLY B O 1
ATOM 1797 N N . ASP B 1 80 ? 17.375 -40.875 -32.594 1 36.19 80 ASP B N 1
ATOM 1798 C CA . ASP B 1 80 ? 17.094 -41.281 -31.234 1 36.19 80 ASP B CA 1
ATOM 1799 C C . ASP B 1 80 ? 17.547 -40.219 -30.234 1 36.19 80 ASP B C 1
ATOM 1801 O O . ASP B 1 80 ? 18.75 -40.094 -29.969 1 36.19 80 ASP B O 1
ATOM 1805 N N . SER B 1 81 ? 17.297 -38.906 -30.484 1 35.78 81 SER B N 1
ATOM 1806 C CA . SER B 1 81 ? 17.766 -38.062 -29.391 1 35.78 81 SER B CA 1
ATOM 1807 C C . SER B 1 81 ? 17.312 -38.625 -28.047 1 35.78 81 SER B C 1
ATOM 1809 O O . SER B 1 81 ? 16.203 -39.125 -27.906 1 35.78 81 SER B O 1
ATOM 1811 N N . ARG B 1 82 ? 18.25 -39 -27.188 1 36.81 82 ARG B N 1
ATOM 1812 C CA . ARG B 1 82 ? 18.219 -39.219 -25.734 1 36.81 82 ARG B CA 1
ATOM 1813 C C . ARG B 1 82 ? 17.219 -38.312 -25.062 1 36.81 82 ARG B C 1
ATOM 1815 O O . ARG B 1 82 ? 16.891 -37.25 -25.578 1 36.81 82 ARG B O 1
ATOM 1822 N N . ASP B 1 83 ? 16.359 -38.938 -24.281 1 39.78 83 ASP B N 1
ATOM 1823 C CA . ASP B 1 83 ? 15.422 -38.375 -23.312 1 39.78 83 ASP B CA 1
ATOM 1824 C C . ASP B 1 83 ? 16 -37.156 -22.641 1 39.78 83 ASP B C 1
ATOM 1826 O O . ASP B 1 83 ? 16.859 -37.25 -21.75 1 39.78 83 ASP B O 1
ATOM 1830 N N . ALA B 1 84 ? 16.406 -36.156 -23.391 1 37.91 84 ALA B N 1
ATOM 1831 C CA . ALA B 1 84 ? 16.562 -34.938 -22.609 1 37.91 84 ALA B CA 1
ATOM 1832 C C . ALA B 1 84 ? 15.469 -34.812 -21.562 1 37.91 84 ALA B C 1
ATOM 1834 O O . ALA B 1 84 ? 14.281 -34.906 -21.875 1 37.91 84 ALA B O 1
ATOM 1835 N N . SER B 1 85 ? 15.695 -35.219 -20.391 1 40.41 85 SER B N 1
ATOM 1836 C CA . SER B 1 85 ? 14.906 -34.75 -19.266 1 40.41 85 SER B CA 1
ATOM 1837 C C . SER B 1 85 ? 14.359 -33.344 -19.531 1 40.41 85 SER B C 1
ATOM 1839 O O . SER B 1 85 ? 15.117 -32.375 -19.609 1 40.41 85 SER B O 1
ATOM 1841 N N . ASN B 1 86 ? 13.516 -33.188 -20.5 1 40.03 86 ASN B N 1
ATOM 1842 C CA . ASN B 1 86 ? 12.703 -31.969 -20.516 1 40.03 86 ASN B CA 1
ATOM 1843 C C . ASN B 1 86 ? 12.445 -31.438 -19.094 1 40.03 86 ASN B C 1
ATOM 1845 O O . ASN B 1 86 ? 11.539 -31.922 -18.406 1 40.03 86 ASN B O 1
ATOM 1849 N N . SER B 1 87 ? 13.383 -31.312 -18.281 1 43.25 87 SER B N 1
ATOM 1850 C CA . SER B 1 87 ? 13.047 -30.438 -17.172 1 43.25 87 SER B CA 1
ATOM 1851 C C . SER B 1 87 ? 12.008 -29.391 -17.594 1 43.25 87 SER B C 1
ATOM 1853 O O . SER B 1 87 ? 12.344 -28.406 -18.25 1 43.25 87 SER B O 1
ATOM 1855 N N . GLU B 1 88 ? 10.891 -29.75 -18.203 1 46.56 88 GLU B N 1
ATOM 1856 C CA . GLU B 1 88 ? 9.773 -28.828 -18.359 1 46.56 88 GLU B CA 1
ATOM 1857 C C . GLU B 1 88 ? 9.867 -27.672 -17.359 1 46.56 88 GLU B C 1
ATOM 1859 O O . GLU B 1 88 ? 9.727 -27.875 -16.156 1 46.56 88 GLU B O 1
ATOM 1864 N N . LEU B 1 89 ? 10.867 -26.812 -17.453 1 52.91 89 LEU B N 1
ATOM 1865 C CA . LEU B 1 89 ? 10.836 -25.578 -16.656 1 52.91 89 LEU B CA 1
ATOM 1866 C C . LEU B 1 89 ? 9.398 -25.203 -16.297 1 52.91 89 LEU B C 1
ATOM 1868 O O . LEU B 1 89 ? 8.508 -25.266 -17.156 1 52.91 89 LEU B O 1
ATOM 1872 N N . ASP B 1 90 ? 8.922 -25.594 -15.172 1 65.31 90 ASP B N 1
ATOM 1873 C CA . ASP B 1 90 ? 7.641 -25.188 -14.609 1 65.31 90 ASP B CA 1
ATOM 1874 C C . ASP B 1 90 ? 7.27 -23.766 -15.062 1 65.31 90 ASP B C 1
ATOM 1876 O O . ASP B 1 90 ? 7.953 -22.797 -14.727 1 65.31 90 ASP B O 1
ATOM 1880 N N . ASP B 1 91 ? 6.621 -23.562 -16.219 1 81.06 91 ASP B N 1
ATOM 1881 C CA . ASP B 1 91 ? 6.227 -22.328 -16.875 1 81.06 91 ASP B CA 1
ATOM 1882 C C . ASP B 1 91 ? 5.105 -21.625 -16.094 1 81.06 91 ASP B C 1
ATOM 1884 O O . ASP B 1 91 ? 4.52 -20.656 -16.578 1 81.06 91 ASP B O 1
ATOM 1888 N N . ARG B 1 92 ? 4.977 -22.25 -14.898 1 86.94 92 ARG B N 1
ATOM 1889 C CA . ARG B 1 92 ? 3.908 -21.641 -14.117 1 86.94 92 ARG B CA 1
ATOM 1890 C C . ARG B 1 92 ? 4.375 -20.344 -13.461 1 86.94 92 ARG B C 1
ATOM 1892 O O . ARG B 1 92 ? 5.539 -20.234 -13.078 1 86.94 92 ARG B O 1
ATOM 1899 N N . VAL B 1 93 ? 3.422 -19.469 -13.438 1 93.44 93 VAL B N 1
ATOM 1900 C CA . VAL B 1 93 ? 3.705 -18.25 -12.688 1 93.44 93 VAL B CA 1
ATOM 1901 C C . VAL B 1 93 ? 3.445 -18.469 -11.203 1 93.44 93 VAL B C 1
ATOM 1903 O O . VAL B 1 93 ? 2.367 -18.938 -10.82 1 93.44 93 VAL B O 1
ATOM 1906 N N . ILE B 1 94 ? 4.461 -18.203 -10.414 1 95.5 94 ILE B N 1
ATOM 1907 C CA . ILE B 1 94 ? 4.328 -18.297 -8.969 1 95.5 94 ILE B CA 1
ATOM 1908 C C . ILE B 1 94 ? 4.332 -16.906 -8.344 1 95.5 94 ILE B C 1
ATOM 1910 O O . ILE B 1 94 ? 5.16 -16.062 -8.703 1 95.5 94 ILE B O 1
ATOM 1914 N N . VAL B 1 95 ? 3.385 -16.703 -7.484 1 96.69 95 VAL B N 1
ATOM 1915 C CA . VAL B 1 95 ? 3.301 -15.445 -6.738 1 96.69 95 VAL B CA 1
ATOM 1916 C C . VAL B 1 95 ? 3.883 -15.633 -5.34 1 96.69 95 VAL B C 1
ATOM 1918 O O . VAL B 1 95 ? 3.547 -16.594 -4.648 1 96.69 95 VAL B O 1
ATOM 1921 N N . PHE B 1 96 ? 4.754 -14.711 -4.965 1 97.25 96 PHE B N 1
ATOM 1922 C CA . PHE B 1 96 ? 5.383 -14.727 -3.648 1 97.25 96 PHE B CA 1
ATOM 1923 C C . PHE B 1 96 ? 4.965 -13.508 -2.832 1 97.25 96 PHE B C 1
ATOM 1925 O O . PHE B 1 96 ? 5.094 -12.375 -3.291 1 97.25 96 PHE B O 1
ATOM 1932 N N . ILE B 1 97 ? 4.395 -13.758 -1.668 1 96.94 97 ILE B N 1
ATOM 1933 C CA . ILE B 1 97 ? 4.223 -12.688 -0.688 1 96.94 97 ILE B CA 1
ATOM 1934 C C . ILE B 1 97 ? 5.387 -12.711 0.301 1 96.94 97 ILE B C 1
ATOM 1936 O O . ILE B 1 97 ? 5.645 -13.727 0.948 1 96.94 97 ILE B O 1
ATOM 1940 N N . HIS B 1 98 ? 6.031 -11.617 0.406 1 96.62 98 HIS B N 1
ATOM 1941 C CA . HIS B 1 98 ? 7.281 -11.586 1.153 1 96.62 98 HIS B CA 1
ATOM 1942 C C . HIS B 1 98 ? 7.059 -11.117 2.586 1 96.62 98 HIS B C 1
ATOM 1944 O O . HIS B 1 98 ? 6.004 -10.555 2.9 1 96.62 98 HIS B O 1
ATOM 1950 N N . GLN B 1 99 ? 8.086 -11.336 3.434 1 95.5 99 GLN B N 1
ATOM 1951 C CA . GLN B 1 99 ? 8.008 -10.977 4.844 1 95.5 99 GLN B CA 1
ATOM 1952 C C . GLN B 1 99 ? 8.102 -9.469 5.039 1 95.5 99 GLN B C 1
ATOM 1954 O O . GLN B 1 99 ? 7.562 -8.922 6 1 95.5 99 GLN B O 1
ATOM 1959 N N . ILE B 1 100 ? 8.805 -8.812 4.141 1 93.69 100 ILE B N 1
ATOM 1960 C CA . ILE B 1 100 ? 8.984 -7.371 4.266 1 93.69 100 ILE B CA 1
ATOM 1961 C C . ILE B 1 100 ? 8.531 -6.68 2.982 1 93.69 100 ILE B C 1
ATOM 1963 O O . ILE B 1 100 ? 8.273 -7.336 1.971 1 93.69 100 ILE B O 1
ATOM 1967 N N . GLY B 1 101 ? 8.375 -5.352 3.051 1 93.75 101 GLY B N 1
ATOM 1968 C CA . GLY B 1 101 ? 7.957 -4.555 1.907 1 93.75 101 GLY B CA 1
ATOM 1969 C C . GLY B 1 101 ? 9.039 -3.619 1.403 1 93.75 101 GLY B C 1
ATOM 1970 O O . GLY B 1 101 ? 8.75 -2.652 0.696 1 93.75 101 GLY B O 1
ATOM 1971 N N . ASP B 1 102 ? 10.297 -3.918 1.784 1 89.06 102 ASP B N 1
ATOM 1972 C CA . ASP B 1 102 ? 11.438 -3.078 1.43 1 89.06 102 ASP B CA 1
ATOM 1973 C C . ASP B 1 102 ? 11.867 -3.311 -0.019 1 89.06 102 ASP B C 1
ATOM 1975 O O . ASP B 1 102 ? 12.445 -4.348 -0.342 1 89.06 102 ASP B O 1
ATOM 1979 N N . MET B 1 103 ? 11.672 -2.322 -0.868 1 88.62 103 MET B N 1
ATOM 1980 C CA . MET B 1 103 ? 11.898 -2.48 -2.301 1 88.62 103 MET B CA 1
ATOM 1981 C C . MET B 1 103 ? 13.359 -2.229 -2.652 1 88.62 103 MET B C 1
ATOM 1983 O O . MET B 1 103 ? 13.766 -2.422 -3.799 1 88.62 103 MET B O 1
ATOM 1987 N N . THR B 1 104 ? 14.078 -1.773 -1.63 1 86.25 104 THR B N 1
ATOM 1988 C CA . THR B 1 104 ? 15.5 -1.573 -1.892 1 86.25 104 THR B CA 1
ATOM 1989 C C . THR B 1 104 ? 16.25 -2.898 -1.828 1 86.25 104 THR B C 1
ATOM 1991 O O . THR B 1 104 ? 17.391 -2.992 -2.289 1 86.25 104 THR B O 1
ATOM 1994 N N . LYS B 1 105 ? 15.672 -3.883 -1.341 1 90.62 105 LYS B N 1
ATOM 1995 C CA . LYS B 1 105 ? 16.266 -5.211 -1.247 1 90.62 105 LYS B CA 1
ATOM 1996 C C . LYS B 1 105 ? 15.875 -6.078 -2.439 1 90.62 105 LYS B C 1
ATOM 1998 O O . LYS B 1 105 ? 14.836 -5.852 -3.061 1 90.62 105 LYS B O 1
ATOM 2003 N N . SER B 1 106 ? 16.734 -7.016 -2.705 1 92.69 106 SER B N 1
ATOM 2004 C CA . SER B 1 106 ? 16.344 -7.996 -3.715 1 92.69 106 SER B CA 1
ATOM 2005 C C . SER B 1 106 ? 15.219 -8.883 -3.217 1 92.69 106 SER B C 1
ATOM 2007 O O . SER B 1 106 ? 15.023 -9.039 -2.008 1 92.69 106 SER B O 1
ATOM 2009 N N . VAL B 1 107 ? 14.445 -9.367 -4.211 1 93.56 107 VAL B N 1
ATOM 2010 C CA . VAL B 1 107 ? 13.32 -10.242 -3.873 1 93.56 107 VAL B CA 1
ATOM 2011 C C . VAL B 1 107 ? 13.805 -11.383 -2.98 1 93.56 107 VAL B C 1
ATOM 2013 O O . VAL B 1 107 ? 13.102 -11.789 -2.053 1 93.56 107 VAL B O 1
ATOM 2016 N N . ARG B 1 108 ? 14.961 -11.898 -3.191 1 93.75 108 ARG B N 1
ATOM 2017 C CA . ARG B 1 108 ? 15.516 -13.023 -2.438 1 93.75 108 ARG B CA 1
ATOM 2018 C C . ARG B 1 108 ? 15.82 -12.617 -1 1 93.75 108 ARG B C 1
ATOM 2020 O O . ARG B 1 108 ? 15.836 -13.461 -0.101 1 93.75 108 ARG B O 1
ATOM 2027 N N . GLU B 1 109 ? 16.031 -11.414 -0.75 1 94.75 109 GLU B N 1
ATOM 2028 C CA . GLU B 1 109 ? 16.375 -10.906 0.574 1 94.75 109 GLU B CA 1
ATOM 2029 C C . GLU B 1 109 ? 15.125 -10.523 1.365 1 94.75 109 GLU B C 1
ATOM 2031 O O . GLU B 1 109 ? 15.219 -10.164 2.539 1 94.75 109 GLU B O 1
ATOM 2036 N N . CYS B 1 110 ? 13.984 -10.633 0.747 1 95.06 110 CYS B N 1
ATOM 2037 C CA . CYS B 1 110 ? 12.773 -10.125 1.381 1 95.06 110 CYS B CA 1
ATOM 2038 C C . CYS B 1 110 ? 12.039 -11.227 2.135 1 95.06 110 CYS B C 1
ATOM 2040 O O . CYS B 1 110 ? 11.016 -10.977 2.77 1 95.06 110 CYS B O 1
ATOM 2042 N N . GLY B 1 111 ? 12.539 -12.453 2.162 1 95.44 111 GLY B N 1
ATOM 2043 C CA . GLY B 1 111 ? 11.922 -13.539 2.896 1 95.44 111 GLY B CA 1
ATOM 2044 C C . GLY B 1 111 ? 10.609 -14.008 2.287 1 95.44 111 GLY B C 1
ATOM 2045 O O . GLY B 1 111 ? 10.062 -13.352 1.399 1 95.44 111 GLY B O 1
ATOM 2046 N N . LEU B 1 112 ? 10.188 -15.133 2.752 1 96.06 112 LEU B N 1
ATOM 2047 C CA . LEU B 1 112 ? 8.953 -15.727 2.252 1 96.06 112 LEU B CA 1
ATOM 2048 C C . LEU B 1 112 ? 7.906 -15.82 3.357 1 96.06 112 LEU B C 1
ATOM 2050 O O . LEU B 1 112 ? 8.164 -16.406 4.414 1 96.06 112 LEU B O 1
ATOM 2054 N N . LEU B 1 113 ? 6.793 -15.188 3.16 1 95.56 113 LEU B N 1
ATOM 2055 C CA . LEU B 1 113 ? 5.637 -15.422 4.02 1 95.56 113 LEU B CA 1
ATOM 2056 C C . LEU B 1 113 ? 4.809 -16.594 3.502 1 95.56 113 LEU B C 1
ATOM 2058 O O . LEU B 1 113 ? 4.57 -17.562 4.23 1 95.56 113 LEU B O 1
ATOM 2062 N N . THR B 1 114 ? 4.371 -16.5 2.246 1 96.44 114 THR B N 1
ATOM 2063 C CA . THR B 1 114 ? 3.623 -17.562 1.586 1 96.44 114 THR B CA 1
ATOM 2064 C C . THR B 1 114 ? 3.732 -17.438 0.069 1 96.44 114 THR B C 1
ATOM 2066 O O . THR B 1 114 ? 4.27 -16.453 -0.443 1 96.44 114 THR B O 1
ATOM 2069 N N . GLN B 1 115 ? 3.365 -18.484 -0.634 1 96.31 115 GLN B N 1
ATOM 2070 C CA . GLN B 1 115 ? 3.371 -18.469 -2.092 1 96.31 115 GLN B CA 1
ATOM 2071 C C . GLN B 1 115 ? 2.211 -19.281 -2.656 1 96.31 115 GLN B C 1
ATOM 2073 O O . GLN B 1 115 ? 1.653 -20.141 -1.965 1 96.31 115 GLN B O 1
ATOM 2078 N N . PHE B 1 116 ? 1.808 -19.016 -3.875 1 95.25 116 PHE B N 1
ATOM 2079 C CA . PHE B 1 116 ? 0.795 -19.781 -4.594 1 95.25 116 PHE B CA 1
ATOM 2080 C C . PHE B 1 116 ? 0.982 -19.656 -6.098 1 95.25 116 PHE B C 1
ATOM 2082 O O . PHE B 1 116 ? 1.67 -18.75 -6.566 1 95.25 116 PHE B O 1
ATOM 2089 N N . THR B 1 117 ? 0.375 -20.531 -6.816 1 93.06 117 THR B N 1
ATOM 2090 C CA . THR B 1 117 ? 0.489 -20.562 -8.273 1 93.06 117 THR B CA 1
ATOM 2091 C C . THR B 1 117 ? -0.618 -19.734 -8.914 1 93.06 117 THR B C 1
ATOM 2093 O O . THR B 1 117 ? -1.774 -19.797 -8.492 1 93.06 117 THR B O 1
ATOM 2096 N N . LEU B 1 118 ? -0.209 -18.938 -9.844 1 91.56 118 LEU B N 1
ATOM 2097 C CA . LEU B 1 118 ? -1.149 -18.141 -10.609 1 91.56 118 LEU B CA 1
ATOM 2098 C C . LEU B 1 118 ? -1.379 -18.734 -11.992 1 91.56 118 LEU B C 1
ATOM 2100 O O . LEU B 1 118 ? -0.424 -18.984 -12.734 1 91.56 118 LEU B O 1
ATOM 2104 N N . ASN B 1 119 ? -2.592 -19.016 -12.281 1 82.25 119 ASN B N 1
ATOM 2105 C CA . ASN B 1 119 ? -2.984 -19.344 -13.648 1 82.25 119 ASN B CA 1
ATOM 2106 C C . ASN B 1 119 ? -3.5 -18.109 -14.391 1 82.25 119 ASN B C 1
ATOM 2108 O O . ASN B 1 119 ? -4.656 -17.734 -14.234 1 82.25 119 ASN B O 1
ATOM 2112 N N . GLU B 1 120 ? -2.65 -17.469 -15.07 1 72.25 120 GLU B N 1
ATOM 2113 C CA . GLU B 1 120 ? -2.957 -16.203 -15.719 1 72.25 120 GLU B CA 1
ATOM 2114 C C . GLU B 1 120 ? -4.094 -16.359 -16.734 1 72.25 120 GLU B C 1
ATOM 2116 O O . GLU B 1 120 ? -4.766 -15.383 -17.078 1 72.25 120 GLU B O 1
ATOM 2121 N N . LYS B 1 121 ? -4.195 -17.547 -17.219 1 66.75 121 LYS B N 1
ATOM 2122 C CA . LYS B 1 121 ? -5.219 -17.797 -18.219 1 66.75 121 LYS B CA 1
ATOM 2123 C C . LYS B 1 121 ? -6.586 -18.016 -17.578 1 66.75 121 LYS B C 1
ATOM 2125 O O . LYS B 1 121 ? -7.613 -17.938 -18.25 1 66.75 121 LYS B O 1
ATOM 2130 N N . ALA B 1 122 ? -6.488 -18.266 -16.328 1 61.16 122 ALA B N 1
ATOM 2131 C CA . ALA B 1 122 ? -7.77 -18.562 -15.688 1 61.16 122 ALA B CA 1
ATOM 2132 C C . ALA B 1 122 ? -8.406 -17.281 -15.148 1 61.16 122 ALA B C 1
ATOM 2134 O O . ALA B 1 122 ? -7.738 -16.469 -14.5 1 61.16 122 ALA B O 1
ATOM 2135 N N . CYS B 1 123 ? -9.359 -16.766 -15.797 1 56.31 123 CYS B N 1
ATOM 2136 C CA . CYS B 1 123 ? -10.125 -15.594 -15.398 1 56.31 123 CYS B CA 1
ATOM 2137 C C . CYS B 1 123 ? -10.961 -15.891 -14.156 1 56.31 123 CYS B C 1
ATOM 2139 O O . CYS B 1 123 ? -12.109 -15.453 -14.055 1 56.31 123 CYS B O 1
ATOM 2141 N N . GLN B 1 124 ? -10.484 -16.781 -13.312 1 74.94 124 GLN B N 1
ATOM 2142 C CA . GLN B 1 124 ? -11.383 -17.125 -12.219 1 74.94 124 GLN B CA 1
ATOM 2143 C C . GLN B 1 124 ? -10.773 -16.766 -10.867 1 74.94 124 GLN B C 1
ATOM 2145 O O . GLN B 1 124 ? -9.57 -16.516 -10.766 1 74.94 124 GLN B O 1
ATOM 2150 N N . MET B 1 125 ? -11.609 -16.516 -9.898 1 87.5 125 MET B N 1
ATOM 2151 C CA . MET B 1 125 ? -11.281 -16.453 -8.477 1 87.5 125 MET B CA 1
ATOM 2152 C C . MET B 1 125 ? -10.727 -17.781 -7.984 1 87.5 125 MET B C 1
ATOM 2154 O O . MET B 1 125 ? -11.328 -18.844 -8.227 1 87.5 125 MET B O 1
ATOM 2158 N N . CYS B 1 126 ? -9.562 -17.797 -7.492 1 92.94 126 CYS B N 1
ATOM 2159 C CA . CYS B 1 126 ? -8.891 -19 -7.008 1 92.94 126 CYS B CA 1
ATOM 2160 C C . CYS B 1 126 ? -8.758 -18.969 -5.488 1 92.94 126 CYS B C 1
ATOM 2162 O O . CYS B 1 126 ? -8.57 -17.906 -4.895 1 92.94 126 CYS B O 1
ATOM 2164 N N . ALA B 1 127 ? -8.859 -20.156 -4.887 1 93.38 127 ALA B N 1
ATOM 2165 C CA . ALA B 1 127 ? -8.695 -20.266 -3.438 1 93.38 127 ALA B CA 1
ATOM 2166 C C . ALA B 1 127 ? -7.223 -20.219 -3.043 1 93.38 127 ALA B C 1
ATOM 2168 O O . ALA B 1 127 ? -6.371 -20.781 -3.732 1 93.38 127 ALA B O 1
ATOM 2169 N N . LEU B 1 128 ? -6.992 -19.516 -1.951 1 95.88 128 LEU B N 1
ATOM 2170 C CA . LEU B 1 128 ? -5.66 -19.531 -1.354 1 95.88 128 LEU B CA 1
ATOM 2171 C C . LEU B 1 128 ? -5.453 -20.797 -0.53 1 95.88 128 LEU B C 1
ATOM 2173 O O . LEU B 1 128 ? -6.406 -21.344 0.026 1 95.88 128 LEU B O 1
ATOM 2177 N N . ASN B 1 129 ? -4.215 -21.266 -0.462 1 92.56 129 ASN B N 1
ATOM 2178 C CA . ASN B 1 129 ? -3.908 -22.391 0.409 1 92.56 129 ASN B CA 1
ATOM 2179 C C . ASN B 1 129 ? -4.062 -22.031 1.882 1 92.56 129 ASN B C 1
ATOM 2181 O O . ASN B 1 129 ? -4.438 -22.859 2.701 1 92.56 129 ASN B O 1
ATOM 2185 N N . GLU B 1 130 ? -3.629 -20.859 2.215 1 94.62 130 GLU B N 1
ATOM 2186 C CA . GLU B 1 130 ? -3.756 -20.281 3.549 1 94.62 130 GLU B CA 1
ATOM 2187 C C . GLU B 1 130 ? -4.363 -18.875 3.486 1 94.62 130 GLU B C 1
ATOM 2189 O O . GLU B 1 130 ? -4.008 -18.078 2.619 1 94.62 130 GLU B O 1
ATOM 2194 N N . ASN B 1 131 ? -5.25 -18.703 4.477 1 96.5 131 ASN B N 1
ATOM 2195 C CA . ASN B 1 131 ? -5.848 -17.375 4.527 1 96.5 131 ASN B CA 1
ATOM 2196 C C . ASN B 1 131 ? -4.801 -16.297 4.805 1 96.5 131 ASN B C 1
ATOM 2198 O O . ASN B 1 131 ? -3.801 -16.562 5.473 1 96.5 131 ASN B O 1
ATOM 2202 N N . LEU B 1 132 ? -5.086 -15.148 4.191 1 96.19 132 LEU B N 1
ATOM 2203 C CA . LEU B 1 132 ? -4.215 -14.008 4.434 1 96.19 132 LEU B CA 1
ATOM 2204 C C . LEU B 1 132 ? -4.918 -12.961 5.293 1 96.19 132 LEU B C 1
ATOM 2206 O O . LEU B 1 132 ? -6.105 -12.688 5.098 1 96.19 132 LEU B O 1
ATOM 2210 N N . SER B 1 133 ? -4.191 -12.43 6.219 1 95.56 133 SER B N 1
ATOM 2211 C CA . SER B 1 133 ? -4.738 -11.359 7.051 1 95.56 133 SER B CA 1
ATOM 2212 C C . SER B 1 133 ? -4.652 -10.008 6.348 1 95.56 133 SER B C 1
ATOM 2214 O O . SER B 1 133 ? -3.559 -9.531 6.043 1 95.56 133 SER B O 1
ATOM 2216 N N . ILE B 1 134 ? -5.863 -9.445 6.043 1 93.69 134 ILE B N 1
ATOM 2217 C CA . ILE B 1 134 ? -5.914 -8.102 5.473 1 93.69 134 ILE B CA 1
ATOM 2218 C C . ILE B 1 134 ? -5.875 -7.062 6.594 1 93.69 134 ILE B C 1
ATOM 2220 O O . ILE B 1 134 ? -6.863 -6.371 6.844 1 93.69 134 ILE B O 1
ATOM 2224 N N . SER B 1 135 ? -4.812 -6.988 7.254 1 92.75 135 SER B N 1
ATOM 2225 C CA . SER B 1 135 ? -4.602 -6.105 8.398 1 92.75 135 SER B CA 1
ATOM 2226 C C . SER B 1 135 ? -3.191 -5.527 8.398 1 92.75 135 SER B C 1
ATOM 2228 O O . SER B 1 135 ? -2.352 -5.93 7.59 1 92.75 135 SER B O 1
ATOM 2230 N N . VAL B 1 136 ? -3.156 -4.469 9.148 1 89.19 136 VAL B N 1
ATOM 2231 C CA . VAL B 1 136 ? -1.85 -3.85 9.336 1 89.19 136 VAL B CA 1
ATOM 2232 C C . VAL B 1 136 ? -1.093 -4.574 10.445 1 89.19 136 VAL B C 1
ATOM 2234 O O . VAL B 1 136 ? -1.697 -5.039 11.414 1 89.19 136 VAL B O 1
ATOM 2237 N N . GLY B 1 137 ? 0.214 -4.73 10.305 1 75.88 137 GLY B N 1
ATOM 2238 C CA . GLY B 1 137 ? 1.031 -5.324 11.352 1 75.88 137 GLY B CA 1
ATOM 2239 C C . GLY B 1 137 ? 1.308 -4.379 12.508 1 75.88 137 GLY B C 1
ATOM 2240 O O . GLY B 1 137 ? 0.617 -3.371 12.664 1 75.88 137 GLY B O 1
ATOM 2241 N N . GLN B 1 138 ? 2.197 -4.68 13.375 1 79.06 138 GLN B N 1
ATOM 2242 C CA . GLN B 1 138 ? 2.6 -4.02 14.609 1 79.06 138 GLN B CA 1
ATOM 2243 C C . GLN B 1 138 ? 2.895 -2.541 14.375 1 79.06 138 GLN B C 1
ATOM 2245 O O . GLN B 1 138 ? 2.004 -1.776 14 1 79.06 138 GLN B O 1
ATOM 2250 N N . ASP B 1 139 ? 4.078 -2.139 14.359 1 84.56 139 ASP B N 1
ATOM 2251 C CA . ASP B 1 139 ? 4.441 -0.726 14.375 1 84.56 139 ASP B CA 1
ATOM 2252 C C . ASP B 1 139 ? 4.77 -0.233 12.961 1 84.56 139 ASP B C 1
ATOM 2254 O O . ASP B 1 139 ? 4.922 0.97 12.742 1 84.56 139 ASP B O 1
ATOM 2258 N N . GLY B 1 140 ? 4.742 -1.007 12.047 1 91.12 140 GLY B N 1
ATOM 2259 C CA . GLY B 1 140 ? 5.074 -0.622 10.688 1 91.12 140 GLY B CA 1
ATOM 2260 C C . GLY B 1 140 ? 3.922 0.032 9.953 1 91.12 140 GLY B C 1
ATOM 2261 O O . GLY B 1 140 ? 2.762 -0.135 10.336 1 91.12 140 GLY B O 1
ATOM 2262 N N . ILE B 1 141 ? 4.262 0.795 8.82 1 93.69 141 ILE B N 1
ATOM 2263 C CA . ILE B 1 141 ? 3.193 1.572 8.203 1 93.69 141 ILE B CA 1
ATOM 2264 C C . ILE B 1 141 ? 2.945 1.067 6.781 1 93.69 141 ILE B C 1
ATOM 2266 O O . ILE B 1 141 ? 1.933 1.405 6.164 1 93.69 141 ILE B O 1
ATOM 2270 N N . ILE B 1 142 ? 3.857 0.226 6.215 1 94.12 142 ILE B N 1
ATOM 2271 C CA . ILE B 1 142 ? 3.701 -0.153 4.816 1 94.12 142 ILE B CA 1
ATOM 2272 C C . ILE B 1 142 ? 3.188 -1.589 4.727 1 94.12 142 ILE B C 1
ATOM 2274 O O . ILE B 1 142 ? 3.207 -2.326 5.715 1 94.12 142 ILE B O 1
ATOM 2278 N N . GLY B 1 143 ? 2.707 -1.964 3.535 1 95.19 143 GLY B N 1
ATOM 2279 C CA . GLY B 1 143 ? 2.326 -3.334 3.234 1 95.19 143 GLY B CA 1
ATOM 2280 C C . GLY B 1 143 ? 3.484 -4.184 2.746 1 95.19 143 GLY B C 1
ATOM 2281 O O . GLY B 1 143 ? 4.609 -3.693 2.621 1 95.19 143 GLY B O 1
ATOM 2282 N N . ARG B 1 144 ? 3.188 -5.422 2.463 1 95.25 144 ARG B N 1
ATOM 2283 C CA . ARG B 1 144 ? 4.203 -6.391 2.062 1 95.25 144 ARG B CA 1
ATOM 2284 C C . ARG B 1 144 ? 4.469 -6.316 0.562 1 95.25 144 ARG B C 1
ATOM 2286 O O . ARG B 1 144 ? 3.574 -5.973 -0.214 1 95.25 144 ARG B O 1
ATOM 2293 N N . ARG B 1 145 ? 5.66 -6.668 0.247 1 94.38 145 ARG B N 1
ATOM 2294 C CA . ARG B 1 145 ? 6.031 -6.848 -1.153 1 94.38 145 ARG B CA 1
ATOM 2295 C C . ARG B 1 145 ? 5.496 -8.172 -1.696 1 94.38 145 ARG B C 1
ATOM 2297 O O . ARG B 1 145 ? 5.52 -9.188 -1.001 1 94.38 145 ARG B O 1
ATOM 2304 N N . VAL B 1 146 ? 5.008 -8.141 -2.922 1 96.62 146 VAL B N 1
ATOM 2305 C CA . VAL B 1 146 ? 4.57 -9.32 -3.662 1 96.62 146 VAL B CA 1
ATOM 2306 C C . VAL B 1 146 ? 5.289 -9.383 -5.008 1 96.62 146 VAL B C 1
ATOM 2308 O O . VAL B 1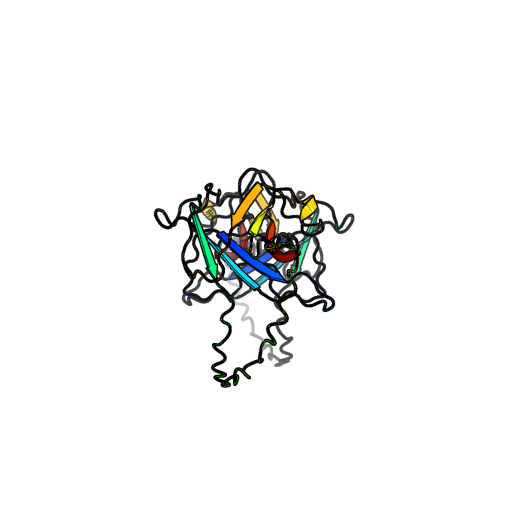 146 ? 5.434 -8.367 -5.688 1 96.62 146 VAL B O 1
ATOM 2311 N N . SER B 1 147 ? 5.754 -10.547 -5.352 1 96.56 147 SER B N 1
ATOM 2312 C CA . SER B 1 147 ? 6.438 -10.695 -6.633 1 96.56 147 SER B CA 1
ATOM 2313 C C . SER B 1 147 ? 5.867 -11.859 -7.434 1 96.56 147 SER B C 1
ATOM 2315 O O . SER B 1 147 ? 5.285 -12.781 -6.863 1 96.56 147 SER B O 1
ATOM 2317 N N . MET B 1 148 ? 5.992 -11.727 -8.695 1 95.25 148 MET B N 1
ATOM 2318 C CA . MET B 1 148 ? 5.656 -12.773 -9.656 1 95.25 148 MET B CA 1
ATOM 2319 C C . MET B 1 148 ? 6.914 -13.352 -10.297 1 95.25 148 MET B C 1
ATOM 2321 O O . MET B 1 148 ? 7.77 -12.609 -10.773 1 95.25 148 MET B O 1
ATOM 2325 N N . MET B 1 149 ? 6.922 -14.727 -10.328 1 95.19 149 MET B N 1
ATOM 2326 C CA . MET B 1 149 ? 8.086 -15.367 -10.922 1 95.19 149 MET B CA 1
ATOM 2327 C C . MET B 1 149 ? 7.668 -16.484 -11.867 1 95.19 149 MET B C 1
ATOM 2329 O O . MET B 1 149 ? 6.672 -17.172 -11.625 1 95.19 149 MET B O 1
ATOM 2333 N N . ARG B 1 150 ? 8.43 -16.547 -12.867 1 93.75 150 ARG B N 1
ATOM 2334 C CA . ARG B 1 150 ? 8.312 -17.656 -13.805 1 93.75 150 ARG B CA 1
ATOM 2335 C C . ARG B 1 150 ? 9.68 -18.266 -14.094 1 93.75 150 ARG B C 1
ATOM 2337 O O . ARG B 1 150 ? 10.586 -17.578 -14.57 1 93.75 150 ARG B O 1
ATOM 2344 N N . GLY B 1 151 ? 9.852 -19.609 -13.805 1 90.31 151 GLY B N 1
ATOM 2345 C CA . GLY B 1 151 ? 11.117 -20.266 -14.062 1 90.31 151 GLY B CA 1
ATOM 2346 C C . GLY B 1 151 ? 12.289 -19.609 -13.359 1 90.31 151 GLY B C 1
ATOM 2347 O O . GLY B 1 151 ? 13.359 -19.453 -13.945 1 90.31 151 GLY B O 1
ATOM 2348 N N . GLY B 1 152 ? 12.07 -19.047 -12.289 1 88.56 152 GLY B N 1
ATOM 2349 C CA . GLY B 1 152 ? 13.141 -18.438 -11.516 1 88.56 152 GLY B CA 1
ATOM 2350 C C . GLY B 1 152 ? 13.367 -16.969 -11.867 1 88.56 152 GLY B C 1
ATOM 2351 O O . GLY B 1 152 ? 14.195 -16.312 -11.242 1 88.56 152 GLY B O 1
ATOM 2352 N N . VAL B 1 153 ? 12.664 -16.484 -12.914 1 92.44 153 VAL B N 1
ATOM 2353 C CA . VAL B 1 153 ? 12.797 -15.094 -13.344 1 92.44 153 VAL B CA 1
ATOM 2354 C C . VAL B 1 153 ? 11.688 -14.25 -12.734 1 92.44 153 VAL B C 1
ATOM 2356 O O . VAL B 1 153 ? 10.508 -14.625 -12.789 1 92.44 153 VAL B O 1
ATOM 2359 N N . VAL B 1 154 ? 12.109 -13.133 -12.133 1 94.44 154 VAL B N 1
ATOM 2360 C CA . VAL B 1 154 ? 11.133 -12.203 -11.578 1 94.44 154 VAL B CA 1
ATOM 2361 C C . VAL B 1 154 ? 10.477 -11.414 -12.711 1 94.44 154 VAL B C 1
ATOM 2363 O O . VAL B 1 154 ? 11.141 -10.656 -13.414 1 94.44 154 VAL B O 1
ATOM 2366 N N . LEU B 1 155 ? 9.172 -11.586 -12.828 1 93.38 155 LEU B N 1
ATOM 2367 C CA . LEU B 1 155 ? 8.43 -10.867 -13.867 1 93.38 155 LEU B CA 1
ATOM 2368 C C . LEU B 1 155 ? 8.109 -9.445 -13.414 1 93.38 155 LEU B C 1
ATOM 2370 O O . LEU B 1 155 ? 8.133 -8.516 -14.227 1 93.38 155 LEU B O 1
ATOM 2374 N N . GLY B 1 156 ? 7.777 -9.32 -12.211 1 93.38 156 GLY B N 1
ATOM 2375 C CA . GLY B 1 156 ? 7.383 -8.047 -11.633 1 93.38 156 GLY B CA 1
ATOM 2376 C C . GLY B 1 156 ? 7.062 -8.133 -10.156 1 93.38 156 GLY B C 1
ATOM 2377 O O . GLY B 1 156 ? 7.105 -9.219 -9.57 1 93.38 156 GLY B O 1
ATOM 2378 N N . ASP B 1 157 ? 6.848 -7.02 -9.609 1 93.81 157 ASP B N 1
ATOM 2379 C CA . ASP B 1 157 ? 6.539 -6.945 -8.188 1 93.81 157 ASP B CA 1
ATOM 2380 C C . ASP B 1 157 ? 5.715 -5.699 -7.867 1 93.81 157 ASP B C 1
ATOM 2382 O O . ASP B 1 157 ? 5.445 -4.887 -8.75 1 93.81 157 ASP B O 1
ATOM 2386 N N . GLY B 1 158 ? 5.195 -5.637 -6.668 1 93.38 158 GLY B N 1
ATOM 2387 C CA . GLY B 1 158 ? 4.434 -4.531 -6.113 1 93.38 158 GLY B CA 1
ATOM 2388 C C . GLY B 1 158 ? 4.238 -4.637 -4.613 1 93.38 158 GLY B C 1
ATOM 2389 O O . GLY B 1 158 ? 4.762 -5.555 -3.975 1 93.38 158 GLY B O 1
ATOM 2390 N N . ILE B 1 159 ? 3.641 -3.648 -4.02 1 93.94 159 ILE B N 1
ATOM 2391 C CA . ILE B 1 159 ? 3.316 -3.602 -2.6 1 93.94 159 ILE B CA 1
ATOM 2392 C C . ILE B 1 159 ? 1.81 -3.752 -2.408 1 93.94 159 ILE B C 1
ATOM 2394 O O . ILE B 1 159 ? 1.021 -3.139 -3.131 1 93.94 159 ILE B O 1
ATOM 2398 N N . VAL B 1 160 ? 1.436 -4.594 -1.421 1 94.88 160 VAL B N 1
ATOM 2399 C CA . VAL B 1 160 ? 0.016 -4.82 -1.168 1 94.88 160 VAL B CA 1
ATOM 2400 C C . VAL B 1 160 ? -0.556 -3.654 -0.365 1 94.88 160 VAL B C 1
ATOM 2402 O O . VAL B 1 160 ? 0.07 -3.182 0.586 1 94.88 160 VAL B O 1
ATOM 2405 N N . GLY B 1 161 ? -1.692 -3.164 -0.761 1 93.25 161 GLY B N 1
ATOM 2406 C CA . GLY B 1 161 ? -2.51 -2.217 -0.02 1 93.25 161 GLY B CA 1
ATOM 2407 C C . GLY B 1 161 ? -3.98 -2.592 0.008 1 93.25 161 GLY B C 1
ATOM 2408 O O . GLY B 1 161 ? -4.387 -3.582 -0.607 1 93.25 161 GLY B O 1
ATOM 2409 N N . TYR B 1 162 ? -4.691 -1.875 0.81 1 92.44 162 TYR B N 1
ATOM 2410 C CA . TYR B 1 162 ? -6.141 -2.064 0.768 1 92.44 162 TYR B CA 1
ATOM 2411 C C . TYR B 1 162 ? -6.695 -1.716 -0.608 1 92.44 162 TYR B C 1
ATOM 2413 O O . TYR B 1 162 ? -6.25 -0.755 -1.239 1 92.44 162 TYR B O 1
ATOM 2421 N N . ASN B 1 163 ? -7.664 -2.488 -1.018 1 88.31 163 ASN B N 1
ATOM 2422 C CA . ASN B 1 163 ? -8.297 -2.225 -2.305 1 88.31 163 ASN B CA 1
ATOM 2423 C C . ASN B 1 163 ? -9.305 -1.08 -2.207 1 88.31 163 ASN B C 1
ATOM 2425 O O . ASN B 1 163 ? -10.406 -1.261 -1.691 1 88.31 163 ASN B O 1
ATOM 2429 N N . CYS B 1 164 ? -8.82 0.209 -2.691 1 73.56 164 CYS B N 1
ATOM 2430 C CA . CYS B 1 164 ? -9.695 1.367 -2.539 1 73.56 164 CYS B CA 1
ATOM 2431 C C . CYS B 1 164 ? -9.945 2.047 -3.881 1 73.56 164 CYS B C 1
ATOM 2433 O O . CYS B 1 164 ? -9.156 1.882 -4.816 1 73.56 164 CYS B O 1
#